Protein AF-A0A519L353-F1 (afdb_monomer_lite)

Sequence (324 aa):
MTRNHTAWTATALAAGLLLTGQGCARAQTPPEGFVWYFLSELNGFYLDVEDPTNRPALIKRVPDGVLSAVEVNGDGQADWLIRWPDSAQFCGTGGCRTTLYISGQNGFVRAFDRQALRFDVGRVDGEVRIEAALHHLYCNEGQVECLRAWAWDPSAGRLQERPSSDGISRMSGGAPVDFGEEPDGTPILPEGTPTALQELRFRSRVWCPAVNEPDGHYLRQGQVYDIPDVNGDGLRDWVFAPEAGCATPPESGQQIWVTTGRGPGAHGEGGAVALAWTSPQDHWIEYDVSERPATALVVRPCDSGQDCPGVPLRWNASEARLVE

Radius of gyration: 25.25 Å; chains: 1; bounding box: 109×50×58 Å

Secondary structure (DSSP, 8-state):
--PPPP---------------------PPPPHHHHHHHHHHHHHS---SS-TT--PPPP-SPPTTTEEEE-SSSSSSPEEEEE--SSTTTEETTEEEEEEEEEETTEEEEEEEEEESEEEEEEETTEEEEEEEEEGGGS-TT-SEEEEEEEEETTTTEEEEE--TTS--EE-S--SB---B-TTSPBPPPTT--HHHHHHHHHT-EEEE-SSSTT-EEEE--EEEEE--SSSSSS-EEEEEPPP-SSS--SS--EEEEE-S--SSGGG-S--EEEEEE--TT-EEEEE-SSSS-EEEEE---STTS-PPEEEPEEETTTTEEE-

pLDDT: mean 85.18, std 14.76, range [33.97, 97.94]

Foldseek 3Di:
DDDDDDDDDDDDDDPDDPPPDPPPLPFDDDDPVVFCVLQCLVQVPDDPPVDNPPGPDRDDGDDPPQWDFDDFPPPSHTKIKGFRDPDPSAQDLFAGWIWIWDADDVGTDTAATDRFPDWDFDDDPNFTKIKGWTACVFDDFPDRTDIWMWGDDVLQRYTDTDQDPVRDQKGDDDRRDFPAADPLRHGDDDPLDAPVLVVQFVVLWAWEADPPDPRDIHIDTWDKDWDAQQQQPRDIKMKTAGCAYNPGQGPFGIWIKHFPFFDPDPSRGNGDIDTADTDHSQWDWMWGRNDPVIWIWIFHDDPGPDDTDTDTWHQDPVVRHTDD

Structure (mmCIF, N/CA/C/O backbone):
data_AF-A0A519L353-F1
#
_entry.id   AF-A0A519L353-F1
#
loop_
_atom_site.group_PDB
_atom_site.id
_atom_site.type_symbol
_atom_site.label_atom_id
_atom_site.label_alt_id
_atom_site.label_comp_id
_atom_site.label_asym_id
_atom_site.label_entity_id
_atom_site.label_seq_id
_atom_site.pdbx_PDB_ins_code
_atom_site.Cartn_x
_atom_site.Cartn_y
_atom_site.Cartn_z
_atom_site.occupancy
_atom_site.B_iso_or_equiv
_atom_site.auth_seq_id
_atom_site.auth_comp_id
_atom_site.auth_asym_id
_atom_site.auth_atom_id
_atom_site.pdbx_PDB_model_num
ATOM 1 N N . MET A 1 1 ? -73.864 -31.597 -26.273 1.00 45.47 1 MET A N 1
ATOM 2 C CA . MET A 1 1 ? -73.314 -31.761 -27.634 1.00 45.47 1 MET A CA 1
ATOM 3 C C . MET A 1 1 ? -72.819 -30.409 -28.109 1.00 45.47 1 MET A C 1
ATOM 5 O O . MET A 1 1 ? -73.626 -29.629 -28.582 1.00 45.47 1 MET A O 1
ATOM 9 N N . THR A 1 2 ? -71.529 -30.125 -27.973 1.00 36.59 2 THR A N 1
ATOM 10 C CA . THR A 1 2 ? -70.886 -28.991 -28.651 1.00 36.59 2 THR A CA 1
ATOM 11 C C . THR A 1 2 ? -69.399 -29.305 -28.770 1.00 36.59 2 THR A C 1
ATOM 13 O O . THR A 1 2 ? -68.748 -29.673 -27.795 1.00 36.59 2 THR A O 1
ATOM 16 N N . ARG A 1 3 ? -68.917 -29.283 -30.016 1.00 37.53 3 ARG A N 1
ATOM 17 C CA . ARG A 1 3 ? -67.552 -29.599 -30.447 1.00 37.53 3 ARG A CA 1
ATOM 18 C C . ARG A 1 3 ? -66.617 -28.433 -30.118 1.00 37.53 3 ARG A C 1
ATOM 20 O O . ARG A 1 3 ? -66.946 -27.299 -30.449 1.00 37.53 3 ARG A O 1
ATOM 27 N N . ASN A 1 4 ? -65.441 -28.735 -29.570 1.00 34.19 4 ASN A N 1
ATOM 28 C CA . ASN A 1 4 ? -64.305 -27.814 -29.533 1.00 34.19 4 ASN A CA 1
ATOM 29 C C . ASN A 1 4 ? -63.475 -27.979 -30.810 1.00 34.19 4 ASN A C 1
ATOM 31 O O . ASN A 1 4 ? -63.029 -29.084 -31.120 1.00 34.19 4 ASN A O 1
ATOM 35 N N . HIS A 1 5 ? -63.260 -26.873 -31.521 1.00 39.97 5 HIS A N 1
ATOM 36 C CA . HIS A 1 5 ? -62.229 -26.754 -32.544 1.00 39.97 5 HIS A CA 1
ATOM 37 C C . HIS A 1 5 ? -60.961 -26.168 -31.923 1.00 39.97 5 HIS A C 1
ATOM 39 O O . HIS A 1 5 ? -60.975 -25.123 -31.279 1.00 39.97 5 HIS A O 1
ATOM 45 N N . THR A 1 6 ? -59.874 -26.894 -32.137 1.00 44.06 6 THR A N 1
ATOM 46 C CA . THR A 1 6 ? -58.477 -26.539 -31.921 1.00 44.06 6 THR A CA 1
ATOM 47 C C . THR A 1 6 ? -58.045 -25.398 -32.845 1.00 44.06 6 THR A C 1
ATOM 49 O O . THR A 1 6 ? -58.262 -25.465 -34.052 1.00 44.06 6 THR A O 1
ATOM 52 N N . ALA A 1 7 ? -57.334 -24.415 -32.294 1.00 38.38 7 ALA A N 1
ATOM 53 C CA . ALA A 1 7 ? -56.412 -23.564 -33.038 1.00 38.38 7 ALA A CA 1
ATOM 54 C C . ALA A 1 7 ? -55.144 -23.396 -32.191 1.00 38.38 7 ALA A C 1
ATOM 56 O O . ALA A 1 7 ? -55.189 -22.859 -31.087 1.00 38.38 7 ALA A O 1
ATOM 57 N N . TRP A 1 8 ? -54.034 -23.930 -32.696 1.00 33.97 8 TRP A N 1
ATOM 58 C CA . TRP A 1 8 ? -52.699 -23.783 -32.128 1.00 33.97 8 TRP A CA 1
ATOM 59 C C . TRP A 1 8 ? -52.041 -22.556 -32.762 1.00 33.97 8 TRP A C 1
ATOM 61 O O . TRP A 1 8 ? -51.827 -22.531 -33.972 1.00 33.97 8 TRP A O 1
ATOM 71 N N . THR A 1 9 ? -51.703 -21.553 -31.958 1.00 41.03 9 THR A N 1
ATOM 72 C CA . THR A 1 9 ? -50.782 -20.474 -32.336 1.00 41.03 9 THR A CA 1
ATOM 73 C C . THR A 1 9 ? -49.400 -20.794 -31.782 1.00 41.03 9 THR A C 1
ATOM 75 O O . THR A 1 9 ? -49.207 -20.833 -30.569 1.00 41.03 9 THR A O 1
ATOM 78 N N . ALA A 1 10 ? -48.449 -21.046 -32.681 1.00 37.56 10 ALA A N 1
ATOM 79 C CA . ALA A 1 10 ? -47.035 -21.177 -32.366 1.00 37.56 10 ALA A CA 1
ATOM 80 C C . ALA A 1 10 ? -46.417 -19.780 -32.210 1.00 37.56 10 ALA A C 1
ATOM 82 O O . ALA A 1 10 ? -46.332 -19.020 -33.174 1.00 37.56 10 ALA A O 1
ATOM 83 N N . THR A 1 11 ? -45.990 -19.442 -30.997 1.00 43.94 11 THR A N 1
ATOM 84 C CA . THR A 1 11 ? -45.215 -18.231 -30.716 1.00 43.94 11 THR A CA 1
ATOM 85 C C . THR A 1 11 ? -43.737 -18.545 -30.942 1.00 43.94 11 THR A C 1
ATOM 87 O O . THR A 1 11 ? -43.144 -19.325 -30.200 1.00 43.94 11 THR A O 1
ATOM 90 N N . ALA A 1 12 ? -43.141 -17.964 -31.982 1.00 38.91 12 ALA A N 1
ATOM 91 C CA . ALA A 1 12 ? -41.702 -18.017 -32.209 1.00 38.91 12 ALA A CA 1
ATOM 92 C C . ALA A 1 12 ? -40.993 -17.085 -31.210 1.00 38.91 12 ALA A C 1
ATOM 94 O O . ALA A 1 12 ? -41.113 -15.864 -31.296 1.00 38.91 12 ALA A O 1
ATOM 95 N N . LEU A 1 13 ? -40.268 -17.663 -30.251 1.00 44.50 13 LEU A N 1
ATOM 96 C CA . LEU A 1 13 ? -39.336 -16.941 -29.387 1.00 44.50 13 LEU A CA 1
ATOM 97 C C . LEU A 1 13 ? -38.055 -16.658 -30.179 1.00 44.50 13 LEU A C 1
ATOM 99 O O . LEU A 1 13 ? -37.259 -17.559 -30.440 1.00 44.50 13 LEU A O 1
ATOM 103 N N . ALA A 1 14 ? -37.864 -15.398 -30.563 1.00 41.88 14 ALA A N 1
ATOM 104 C CA . ALA A 1 14 ? -36.574 -14.896 -31.009 1.00 41.88 14 ALA A CA 1
ATOM 105 C C . ALA A 1 14 ? -35.634 -14.838 -29.795 1.00 41.88 14 ALA A C 1
ATOM 107 O O . ALA A 1 14 ? -35.740 -13.951 -28.950 1.00 41.88 14 ALA A O 1
ATOM 108 N N . ALA A 1 15 ? -34.735 -15.816 -29.693 1.00 43.16 15 ALA A N 1
ATOM 109 C CA . ALA A 1 15 ? -33.622 -15.781 -28.758 1.00 43.16 15 ALA A CA 1
ATOM 110 C C . ALA A 1 15 ? -32.638 -14.692 -29.213 1.00 43.16 15 ALA A C 1
ATOM 112 O O . ALA A 1 15 ? -31.866 -14.882 -30.153 1.00 43.16 15 ALA A O 1
ATOM 113 N N . GLY A 1 16 ? -32.701 -13.527 -28.569 1.00 38.62 16 GLY A N 1
ATOM 114 C CA . GLY A 1 16 ? -31.661 -12.513 -28.675 1.00 38.62 16 GLY A CA 1
ATOM 115 C C . GLY A 1 16 ? -30.375 -13.050 -28.056 1.00 38.62 16 GLY A C 1
ATOM 116 O O . GLY A 1 16 ? -30.339 -13.343 -26.862 1.00 38.62 16 GLY A O 1
ATOM 117 N N . LEU A 1 17 ? -29.330 -13.193 -28.874 1.00 39.59 17 LEU A N 1
ATOM 118 C CA . LEU A 1 17 ? -27.966 -13.391 -28.400 1.00 39.59 17 LEU A CA 1
ATOM 119 C C . LEU A 1 17 ? -27.579 -12.200 -27.512 1.00 39.59 17 LEU A C 1
ATOM 121 O O . LEU A 1 17 ? -27.275 -11.117 -28.009 1.00 39.59 17 LEU A O 1
ATOM 125 N N . LEU A 1 18 ? -27.556 -12.410 -26.199 1.00 40.94 18 LEU A N 1
ATOM 126 C CA . LEU A 1 18 ? -26.761 -11.590 -25.296 1.00 40.94 18 LEU A CA 1
ATOM 127 C C . LEU A 1 18 ? -25.299 -11.990 -25.508 1.00 40.94 18 LEU A C 1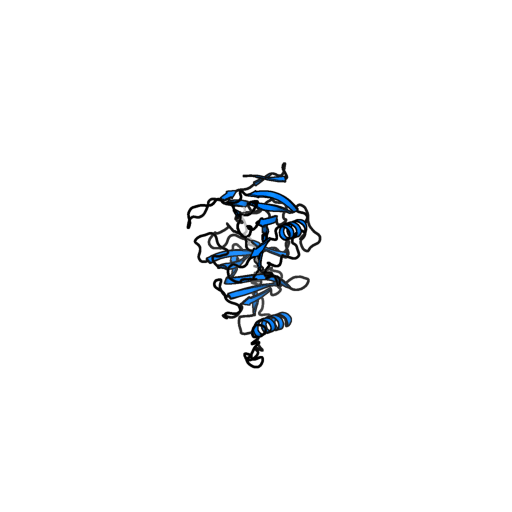
ATOM 129 O O . LEU A 1 18 ? -24.830 -13.004 -24.997 1.00 40.94 18 LEU A O 1
ATOM 133 N N . LEU A 1 19 ? -24.595 -11.203 -26.320 1.00 41.16 19 LEU A N 1
ATOM 134 C CA . LEU A 1 19 ? -23.138 -11.192 -26.371 1.00 41.16 19 LEU A CA 1
ATOM 135 C C . LEU A 1 19 ? -22.632 -10.738 -24.996 1.00 41.16 19 LEU A C 1
ATOM 137 O O . LEU A 1 19 ? -22.551 -9.545 -24.717 1.00 41.16 19 LEU A O 1
ATOM 141 N N . THR A 1 20 ? -22.303 -11.687 -24.122 1.00 41.94 20 THR A N 1
ATOM 142 C CA . THR A 1 20 ? -21.466 -11.414 -22.955 1.00 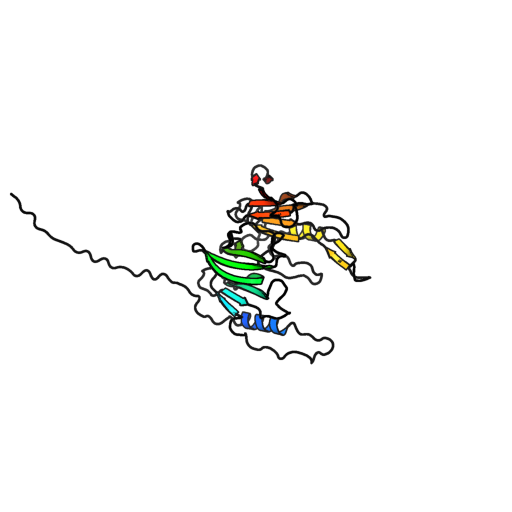41.94 20 THR A CA 1
ATOM 143 C C . THR A 1 20 ? -20.080 -11.059 -23.477 1.00 41.94 20 THR A C 1
ATOM 145 O O . THR A 1 20 ? -19.305 -11.939 -23.857 1.00 41.94 20 THR A O 1
ATOM 148 N N . GLY A 1 21 ? -19.798 -9.762 -23.576 1.00 38.75 21 GLY A N 1
ATOM 149 C CA . GLY A 1 21 ? -18.482 -9.249 -23.920 1.00 38.75 21 GLY A CA 1
ATOM 150 C C . GLY A 1 21 ? -17.471 -9.678 -22.865 1.00 38.75 21 GLY A C 1
ATOM 151 O O . GLY A 1 21 ? -17.317 -9.026 -21.839 1.00 38.75 21 GLY A O 1
ATOM 152 N N . GLN A 1 22 ? -16.775 -10.781 -23.123 1.00 44.72 22 GLN A N 1
ATOM 153 C CA . GLN A 1 22 ? -15.466 -11.034 -22.544 1.00 44.72 22 GLN A CA 1
ATOM 154 C C . GLN A 1 22 ? -14.520 -10.000 -23.152 1.00 44.72 22 GLN A C 1
ATOM 156 O O . GLN A 1 22 ? -13.954 -10.204 -24.225 1.00 44.72 22 GLN A O 1
ATOM 161 N N . GLY A 1 23 ? -14.409 -8.842 -22.507 1.00 40.03 23 GLY A N 1
ATOM 162 C CA . GLY A 1 23 ? -13.339 -7.903 -22.791 1.00 40.03 23 GLY A CA 1
ATOM 163 C C . GLY A 1 23 ? -12.026 -8.505 -22.310 1.00 40.03 23 GLY A C 1
ATOM 164 O O . GLY A 1 23 ? -11.558 -8.173 -21.230 1.00 40.03 23 GLY A O 1
ATOM 165 N N . CYS A 1 24 ? -11.420 -9.403 -23.090 1.00 44.56 24 CYS A N 1
ATOM 166 C CA . CYS A 1 24 ? -9.965 -9.411 -23.120 1.00 44.56 24 CYS A CA 1
ATOM 167 C C . CYS A 1 24 ? -9.584 -7.998 -23.552 1.00 44.56 24 CYS A C 1
ATOM 169 O O . CYS A 1 24 ? -10.031 -7.572 -24.625 1.00 44.56 24 CYS A O 1
ATOM 171 N N . ALA A 1 25 ? -8.819 -7.270 -22.732 1.00 55.19 25 ALA A N 1
ATOM 172 C CA . ALA A 1 25 ? -8.169 -6.052 -23.191 1.00 55.19 25 ALA A CA 1
ATOM 173 C C . ALA A 1 25 ? -7.578 -6.371 -24.568 1.00 55.19 25 ALA A C 1
ATOM 175 O O . ALA A 1 25 ? -6.804 -7.324 -24.719 1.00 55.19 25 ALA A O 1
ATOM 176 N N . ARG A 1 26 ? -8.051 -5.680 -25.615 1.00 56.06 26 ARG A N 1
ATOM 177 C CA . ARG A 1 26 ? -7.475 -5.866 -26.950 1.00 56.06 26 ARG A CA 1
ATOM 178 C C . ARG A 1 26 ? -5.980 -5.633 -26.800 1.00 56.06 26 ARG A C 1
ATOM 180 O O . ARG A 1 26 ? -5.600 -4.735 -26.059 1.00 56.06 26 ARG A O 1
ATOM 187 N N . ALA A 1 27 ? -5.153 -6.421 -27.483 1.00 60.66 27 ALA A N 1
ATOM 188 C CA . ALA A 1 27 ? -3.724 -6.147 -27.540 1.00 60.66 27 ALA A CA 1
ATOM 189 C C . ALA A 1 27 ? -3.538 -4.682 -27.971 1.00 60.66 27 ALA A C 1
ATOM 191 O O . ALA A 1 27 ? -3.823 -4.321 -29.114 1.00 60.66 27 ALA A O 1
ATOM 192 N N . GLN A 1 28 ? -3.175 -3.833 -27.014 1.00 77.81 28 GLN A N 1
ATOM 193 C CA . GLN A 1 28 ? -2.922 -2.417 -27.214 1.00 77.81 28 GLN A CA 1
ATOM 194 C C . GLN A 1 28 ? -1.412 -2.226 -27.251 1.00 77.81 28 GLN A C 1
ATOM 196 O O . GLN A 1 28 ? -0.661 -2.950 -26.597 1.00 77.81 28 GLN A O 1
ATOM 201 N N . THR A 1 29 ? -0.956 -1.267 -28.048 1.00 86.44 29 THR A N 1
ATOM 202 C CA . THR A 1 29 ? 0.441 -0.844 -28.005 1.00 86.44 29 THR A CA 1
ATOM 203 C C . THR A 1 29 ? 0.651 -0.044 -26.722 1.00 86.44 29 THR A C 1
ATOM 205 O O . THR A 1 29 ? -0.158 0.850 -26.454 1.00 86.44 29 THR A O 1
ATOM 208 N N . PRO A 1 30 ? 1.712 -0.315 -25.945 1.00 89.69 30 PRO A N 1
ATOM 209 C CA . PRO A 1 30 ? 2.005 0.492 -24.775 1.00 89.69 30 PRO A CA 1
ATOM 210 C C . PRO A 1 30 ? 2.189 1.970 -25.126 1.00 89.69 30 PRO A C 1
ATOM 212 O O . PRO A 1 30 ? 2.845 2.270 -26.130 1.00 89.69 30 PRO A O 1
ATOM 215 N N . PRO A 1 31 ? 1.647 2.902 -24.319 1.00 91.88 31 PRO A N 1
ATOM 216 C CA . PRO A 1 31 ? 1.937 4.319 -24.460 1.00 91.88 31 PRO A CA 1
ATOM 217 C C . PRO A 1 31 ? 3.446 4.576 -24.472 1.00 91.88 31 PRO A C 1
ATOM 219 O O . PRO A 1 31 ? 4.196 3.969 -23.705 1.00 91.88 31 PRO A O 1
ATOM 222 N N . GLU A 1 32 ? 3.888 5.520 -25.306 1.00 93.69 32 GLU A N 1
ATOM 223 C CA . GLU A 1 32 ? 5.310 5.864 -25.459 1.00 93.69 32 GLU A CA 1
ATOM 224 C C . GLU A 1 32 ? 5.969 6.210 -24.115 1.00 93.69 32 GLU A C 1
ATOM 226 O O . GLU A 1 32 ? 7.102 5.806 -23.864 1.00 93.69 32 GLU A O 1
ATOM 231 N N . GLY A 1 33 ? 5.232 6.866 -23.213 1.00 93.56 33 GLY A N 1
ATOM 232 C CA . GLY A 1 33 ? 5.701 7.180 -21.864 1.00 93.56 33 GLY A CA 1
ATOM 233 C C . GLY A 1 33 ? 6.082 5.947 -21.036 1.00 93.56 33 GLY A C 1
ATOM 234 O O . GLY A 1 33 ? 7.100 5.984 -20.355 1.00 93.56 33 GLY A O 1
ATOM 235 N N . PHE A 1 34 ? 5.340 4.836 -21.134 1.00 94.94 34 PHE A N 1
ATOM 236 C CA . PHE A 1 34 ? 5.695 3.590 -20.438 1.00 94.94 34 PHE A CA 1
ATOM 237 C C . PHE A 1 34 ? 6.922 2.921 -21.049 1.00 94.94 34 PHE A C 1
ATOM 239 O O . PHE A 1 34 ? 7.773 2.413 -20.321 1.00 94.94 34 PHE A O 1
ATOM 246 N N . VAL A 1 35 ? 7.033 2.944 -22.381 1.00 95.69 35 VAL A N 1
ATOM 247 C CA . VAL A 1 35 ? 8.217 2.439 -23.091 1.00 95.69 35 VAL A CA 1
ATOM 248 C C . VAL A 1 35 ? 9.456 3.225 -22.670 1.00 95.69 35 VAL A C 1
ATOM 250 O O . VAL A 1 35 ? 10.475 2.630 -22.324 1.00 95.69 35 VAL A O 1
ATOM 253 N N . TRP A 1 36 ? 9.360 4.555 -22.666 1.00 95.31 36 TRP A N 1
ATOM 254 C CA . TRP A 1 36 ? 10.436 5.433 -22.226 1.00 95.31 36 TRP A CA 1
ATOM 255 C C . TRP A 1 36 ? 10.790 5.197 -20.755 1.00 95.31 36 TRP A C 1
ATOM 257 O O . TRP A 1 36 ? 11.963 4.993 -20.452 1.00 95.31 36 TRP A O 1
ATOM 267 N N . TYR A 1 37 ? 9.791 5.155 -19.867 1.00 94.62 37 TYR A N 1
ATOM 268 C CA . TYR A 1 37 ? 9.980 4.931 -18.433 1.00 94.62 37 TYR A CA 1
ATOM 269 C C . TYR A 1 37 ? 10.721 3.619 -18.162 1.00 94.62 37 TYR A C 1
ATOM 271 O O . TYR A 1 37 ? 11.775 3.627 -17.529 1.00 94.62 37 TYR A O 1
ATOM 279 N N . PHE A 1 38 ? 10.234 2.506 -18.719 1.00 94.62 38 PHE A N 1
ATOM 280 C CA . PHE A 1 38 ? 10.869 1.201 -18.553 1.00 94.62 38 PHE A CA 1
ATOM 281 C C . PHE A 1 38 ? 12.326 1.200 -19.033 1.00 94.62 38 PHE A C 1
ATOM 283 O O . PHE A 1 38 ? 13.218 0.736 -18.325 1.00 94.62 38 PHE A O 1
ATOM 290 N N . LEU A 1 39 ? 12.586 1.727 -20.236 1.00 94.12 39 LEU A N 1
ATOM 291 C CA . LEU A 1 39 ? 13.941 1.768 -20.789 1.00 94.12 39 LEU A CA 1
ATOM 292 C C . LEU A 1 39 ? 14.861 2.702 -19.995 1.00 94.12 39 LEU A C 1
ATOM 294 O O . LEU A 1 39 ? 16.055 2.423 -19.897 1.00 94.12 39 LEU A O 1
ATOM 298 N N . SER A 1 40 ? 14.333 3.791 -19.437 1.00 93.00 40 SER A N 1
ATOM 299 C CA . SER A 1 40 ? 15.088 4.707 -18.581 1.00 93.00 40 SER A CA 1
ATOM 300 C C . SER A 1 40 ? 15.538 4.008 -17.298 1.00 93.00 40 SER A C 1
ATOM 302 O O . SER A 1 40 ? 16.732 3.980 -17.010 1.00 93.00 40 SER A O 1
ATOM 304 N N . GLU A 1 41 ? 14.613 3.372 -16.577 1.00 91.50 41 GLU A N 1
ATOM 305 C CA . GLU A 1 41 ? 14.907 2.636 -15.338 1.00 91.50 41 GLU A CA 1
ATOM 306 C C . GLU A 1 41 ? 15.896 1.486 -15.576 1.00 91.50 41 GLU A C 1
ATOM 308 O O . GLU A 1 41 ? 16.865 1.310 -14.836 1.00 91.50 41 GLU A O 1
ATOM 313 N N . LEU A 1 42 ? 15.696 0.721 -16.652 1.00 89.44 42 LEU A N 1
ATOM 314 C CA . LEU A 1 42 ? 16.545 -0.419 -16.993 1.00 89.44 42 LEU A CA 1
ATOM 315 C C . LEU A 1 42 ? 17.992 -0.013 -17.309 1.00 89.44 42 LEU A C 1
ATOM 317 O O . LEU A 1 42 ? 18.921 -0.755 -17.006 1.00 89.44 42 LEU A O 1
ATOM 321 N N . ASN A 1 43 ? 18.197 1.153 -17.921 1.00 89.25 43 ASN A N 1
ATOM 322 C CA . ASN A 1 43 ? 19.535 1.643 -18.257 1.00 89.25 43 ASN A CA 1
ATOM 323 C C . ASN A 1 43 ? 20.153 2.531 -17.157 1.00 89.25 43 ASN A C 1
ATOM 325 O O . ASN A 1 43 ? 21.329 2.872 -17.263 1.00 89.25 43 ASN A O 1
ATOM 329 N N . GLY A 1 44 ? 19.387 2.927 -16.134 1.00 83.19 44 GLY A N 1
ATOM 330 C CA . GLY A 1 44 ? 19.806 3.921 -15.139 1.00 83.19 44 GLY A CA 1
ATOM 331 C C . GLY A 1 44 ? 20.713 3.399 -14.020 1.00 83.19 44 GLY A C 1
ATOM 332 O O . GLY A 1 44 ? 21.390 4.189 -13.373 1.00 83.19 44 GLY A O 1
ATOM 333 N N . PHE A 1 45 ? 20.754 2.086 -13.787 1.00 72.19 45 PHE A N 1
ATOM 334 C CA . PHE A 1 45 ? 21.394 1.503 -12.597 1.00 72.19 45 PHE A CA 1
ATOM 335 C C . PHE A 1 45 ? 22.896 1.243 -12.730 1.00 72.19 45 PHE A C 1
ATOM 337 O O . PHE A 1 45 ? 23.566 0.965 -11.740 1.00 72.19 45 PHE A O 1
ATOM 344 N N . TYR A 1 46 ? 23.451 1.334 -13.939 1.00 70.06 46 TYR A N 1
ATOM 345 C CA . TYR A 1 46 ? 24.870 1.081 -14.149 1.00 70.06 46 TYR A CA 1
ATOM 346 C C . TYR A 1 46 ? 25.660 2.389 -14.207 1.00 70.06 46 TYR A C 1
ATOM 348 O O . TYR A 1 46 ? 25.726 3.040 -15.252 1.00 70.06 46 TYR A O 1
ATOM 356 N N . LEU A 1 47 ? 26.292 2.742 -13.089 1.00 68.88 47 LEU A N 1
ATOM 357 C CA . LEU A 1 47 ? 27.325 3.771 -13.035 1.00 68.88 47 LEU A CA 1
ATOM 358 C C . LEU A 1 47 ? 28.575 3.188 -12.369 1.00 68.88 47 LEU A C 1
ATOM 360 O O . LEU A 1 47 ? 28.639 3.079 -11.147 1.00 68.88 47 LEU A O 1
ATOM 364 N N . ASP A 1 48 ? 29.566 2.820 -13.179 1.00 76.62 48 ASP A N 1
ATOM 365 C CA . ASP A 1 48 ? 30.919 2.568 -12.689 1.00 76.62 48 ASP A CA 1
ATOM 366 C C . ASP A 1 48 ? 31.624 3.924 -12.541 1.00 76.62 48 ASP A C 1
ATOM 368 O O . ASP A 1 48 ? 31.940 4.601 -13.522 1.00 76.62 48 ASP A O 1
ATOM 372 N N . VAL A 1 49 ? 31.765 4.370 -11.292 1.00 78.88 49 VAL A N 1
ATOM 373 C CA . VAL A 1 49 ? 32.346 5.679 -10.955 1.00 78.88 49 VAL A CA 1
ATOM 374 C C . VAL A 1 49 ? 33.848 5.718 -11.257 1.00 78.88 49 VAL A C 1
ATOM 376 O O . VAL A 1 49 ? 34.380 6.790 -11.542 1.00 78.88 49 VAL A O 1
ATOM 379 N N . GLU A 1 50 ? 34.517 4.564 -11.237 1.00 85.62 50 GLU A N 1
ATOM 380 C CA . GLU A 1 50 ? 35.956 4.450 -11.487 1.00 85.62 50 GLU A CA 1
ATOM 381 C C . GLU A 1 50 ? 36.263 4.303 -12.985 1.00 85.62 50 GLU A C 1
ATOM 383 O O . GLU A 1 50 ? 37.298 4.777 -13.460 1.00 85.62 50 GLU A O 1
ATOM 388 N N . ASP A 1 51 ? 35.344 3.711 -13.753 1.00 85.75 51 ASP A N 1
ATOM 389 C CA . ASP A 1 51 ? 35.413 3.649 -15.212 1.00 85.75 51 ASP A CA 1
ATOM 390 C C . ASP A 1 51 ? 34.064 4.009 -15.868 1.00 85.75 51 ASP A C 1
ATOM 392 O O . ASP A 1 51 ? 33.260 3.128 -16.173 1.00 85.75 51 ASP A O 1
ATOM 396 N N . PRO A 1 52 ? 33.826 5.289 -16.222 1.00 80.75 52 PRO A N 1
ATOM 397 C CA . PRO A 1 52 ? 32.575 5.706 -16.862 1.00 80.75 52 PRO A CA 1
ATOM 398 C C . PRO A 1 52 ? 32.389 5.149 -18.289 1.00 80.75 52 PRO A C 1
ATOM 400 O O . PRO A 1 52 ? 31.354 5.386 -18.923 1.00 80.75 52 PRO A O 1
ATOM 403 N N . THR A 1 53 ? 33.393 4.454 -18.838 1.00 83.81 53 THR A N 1
ATOM 404 C CA . THR A 1 53 ? 33.313 3.757 -20.130 1.00 83.81 53 THR A CA 1
ATOM 405 C C . THR A 1 53 ? 32.944 2.286 -19.984 1.00 83.81 53 THR A C 1
ATOM 407 O O . THR A 1 53 ? 32.378 1.713 -20.923 1.00 83.81 53 THR A O 1
ATOM 410 N N . ASN A 1 54 ? 33.185 1.700 -18.809 1.00 83.12 54 ASN A N 1
ATOM 411 C CA . ASN A 1 54 ? 32.627 0.421 -18.421 1.00 83.12 54 ASN A CA 1
ATOM 412 C C . ASN A 1 54 ? 31.128 0.632 -18.223 1.00 83.12 54 ASN A C 1
ATOM 414 O O . ASN A 1 54 ? 30.681 1.150 -17.213 1.00 83.12 54 ASN A O 1
ATOM 418 N N . ARG A 1 55 ? 30.331 0.328 -19.243 1.00 78.69 55 ARG A N 1
ATOM 419 C CA . ARG A 1 55 ? 28.874 0.284 -19.131 1.00 78.69 55 ARG A CA 1
ATOM 420 C C . ARG A 1 55 ? 28.320 -0.784 -20.064 1.00 78.69 55 ARG A C 1
ATOM 422 O O . ARG A 1 55 ? 28.796 -0.898 -21.200 1.00 78.69 55 ARG A O 1
ATOM 429 N N . PRO A 1 56 ? 27.299 -1.547 -19.643 1.00 82.12 56 PRO A N 1
ATOM 430 C CA . PRO A 1 56 ? 26.576 -2.437 -20.531 1.00 82.12 56 PRO A CA 1
ATOM 431 C C . PRO A 1 56 ? 26.032 -1.689 -21.751 1.00 82.12 56 PRO A C 1
ATOM 433 O O . PRO A 1 56 ? 25.769 -0.483 -21.722 1.00 82.12 56 PRO A O 1
ATOM 436 N N . ALA A 1 57 ? 25.842 -2.419 -22.848 1.00 87.06 57 ALA A N 1
ATOM 437 C CA . ALA A 1 57 ? 25.186 -1.860 -24.019 1.00 87.06 57 ALA A CA 1
ATOM 438 C C . ALA A 1 57 ? 23.761 -1.413 -23.662 1.00 87.06 57 ALA A C 1
ATOM 440 O O . ALA A 1 57 ? 23.006 -2.171 -23.055 1.00 87.06 57 ALA A O 1
ATOM 441 N N . LEU A 1 58 ? 23.389 -0.201 -24.090 1.00 88.50 58 LEU A N 1
ATOM 442 C CA . LEU A 1 58 ? 22.052 0.334 -23.843 1.00 88.50 58 LEU A CA 1
ATOM 443 C C . LEU A 1 58 ? 20.980 -0.588 -24.422 1.00 88.50 58 LEU A C 1
ATOM 445 O O . LEU A 1 58 ? 21.000 -0.923 -25.614 1.00 88.50 58 LEU A O 1
ATOM 449 N N . ILE A 1 59 ? 19.999 -0.915 -23.592 1.00 89.88 59 ILE A N 1
ATOM 450 C CA . ILE A 1 59 ? 18.804 -1.633 -24.007 1.00 89.88 59 ILE A CA 1
ATOM 451 C C . ILE A 1 59 ? 17.861 -0.616 -24.648 1.00 89.88 59 ILE A C 1
ATOM 453 O O . ILE A 1 59 ? 17.494 0.385 -24.039 1.00 89.88 59 ILE A O 1
ATOM 457 N N . LYS A 1 60 ? 17.509 -0.849 -25.916 1.00 93.62 60 LYS A N 1
ATOM 458 C CA . LYS A 1 60 ? 16.745 0.101 -26.754 1.00 93.62 60 LYS A CA 1
ATOM 459 C C . LYS A 1 60 ? 15.315 -0.343 -27.049 1.00 93.62 60 LYS A C 1
ATOM 461 O O . LYS A 1 60 ? 14.598 0.346 -27.766 1.00 93.62 60 LYS A O 1
ATOM 466 N N . ARG A 1 61 ? 14.932 -1.534 -26.595 1.00 93.31 61 ARG A N 1
ATOM 467 C CA . ARG A 1 61 ? 13.621 -2.133 -26.854 1.00 93.31 61 ARG A CA 1
ATOM 468 C C . ARG A 1 61 ? 13.138 -2.833 -25.601 1.00 93.31 61 ARG A C 1
ATOM 470 O O . ARG A 1 61 ? 13.937 -3.472 -24.921 1.00 93.31 61 ARG A O 1
ATOM 477 N N . VAL A 1 62 ? 11.845 -2.707 -25.334 1.00 92.00 62 VAL A N 1
ATOM 478 C CA . VAL A 1 62 ? 11.176 -3.445 -24.264 1.00 92.00 62 VAL A CA 1
ATOM 479 C C . VAL A 1 62 ? 11.161 -4.925 -24.658 1.00 92.00 62 VAL A C 1
ATOM 481 O O . VAL A 1 62 ? 10.724 -5.224 -25.772 1.00 92.00 62 VAL A O 1
ATOM 484 N N . PRO A 1 63 ? 11.669 -5.842 -23.818 1.00 91.12 63 PRO A N 1
ATOM 485 C CA . PRO A 1 63 ? 11.541 -7.271 -24.072 1.00 91.12 63 PRO A CA 1
ATOM 486 C C . PRO A 1 63 ? 10.073 -7.711 -24.075 1.00 91.12 63 PRO A C 1
ATOM 488 O O . PRO A 1 63 ? 9.242 -7.152 -23.354 1.00 91.12 63 PRO A O 1
ATOM 491 N N . ASP A 1 64 ? 9.760 -8.737 -24.864 1.00 88.81 64 ASP A N 1
ATOM 492 C CA . ASP A 1 64 ? 8.404 -9.278 -24.948 1.00 88.81 64 ASP A CA 1
ATOM 493 C C . ASP A 1 64 ? 7.909 -9.739 -23.566 1.00 88.81 64 ASP A C 1
ATOM 495 O O . ASP A 1 64 ? 8.643 -10.357 -22.795 1.00 88.81 64 ASP A O 1
ATOM 499 N N . GLY A 1 65 ? 6.651 -9.430 -23.242 1.00 87.12 65 GLY A N 1
ATOM 500 C CA . GLY A 1 65 ? 5.998 -9.849 -21.995 1.00 87.12 65 GLY A CA 1
ATOM 501 C C . GLY A 1 65 ? 6.328 -9.015 -20.750 1.00 87.12 65 GLY A C 1
ATOM 502 O O . GLY A 1 65 ? 5.611 -9.130 -19.755 1.00 87.12 65 GLY A O 1
ATOM 503 N N . VAL A 1 66 ? 7.337 -8.137 -20.798 1.00 91.81 66 VAL A N 1
ATOM 504 C CA . VAL A 1 66 ? 7.668 -7.235 -19.677 1.00 91.81 66 VAL A CA 1
ATOM 505 C C . VAL A 1 66 ? 6.562 -6.208 -19.467 1.00 91.81 66 VAL A C 1
ATOM 507 O O . VAL A 1 66 ? 6.087 -6.034 -18.351 1.00 91.81 66 VAL A O 1
ATOM 510 N N . LEU A 1 67 ? 6.125 -5.554 -20.541 1.00 95.25 67 LEU A N 1
ATOM 511 C CA . LEU A 1 67 ? 5.068 -4.550 -20.506 1.00 95.25 67 LEU A CA 1
ATOM 512 C C . LEU A 1 67 ? 3.806 -5.139 -21.133 1.00 95.25 67 LEU A C 1
ATOM 514 O O . LEU A 1 67 ? 3.766 -5.398 -22.335 1.00 95.25 67 LEU A O 1
ATOM 518 N N . SER A 1 68 ? 2.796 -5.393 -20.305 1.00 94.62 68 SER A N 1
ATOM 519 C CA . SER A 1 68 ? 1.575 -6.101 -20.694 1.00 94.62 68 SER A CA 1
ATOM 520 C C . SER A 1 68 ? 0.334 -5.265 -20.404 1.00 94.62 68 SER A C 1
ATOM 522 O O . SER A 1 68 ? 0.201 -4.714 -19.313 1.00 94.62 68 SER A O 1
ATOM 524 N N . ALA A 1 69 ? -0.592 -5.224 -21.363 1.00 95.00 69 ALA A N 1
ATOM 525 C CA . ALA A 1 69 ? -1.929 -4.686 -21.145 1.00 95.00 69 ALA A CA 1
ATOM 526 C C . ALA A 1 69 ? -2.746 -5.657 -20.278 1.00 95.00 69 ALA A C 1
ATOM 528 O O . ALA A 1 69 ? -2.797 -6.857 -20.566 1.00 95.00 69 ALA A O 1
ATOM 529 N N . VAL A 1 70 ? -3.391 -5.139 -19.238 1.00 95.12 70 VAL A N 1
ATOM 530 C CA . VAL A 1 70 ? -4.337 -5.852 -18.370 1.00 95.12 70 VAL A CA 1
ATOM 531 C C . VAL A 1 70 ? -5.604 -5.007 -18.198 1.00 95.12 70 VAL A C 1
ATOM 533 O O . VAL A 1 70 ? -5.632 -3.849 -18.592 1.00 95.12 70 VAL A O 1
ATOM 536 N N . GLU A 1 71 ? -6.669 -5.596 -17.662 1.00 93.12 71 GLU A N 1
ATOM 537 C CA . GLU A 1 71 ? -7.924 -4.893 -17.361 1.00 93.12 71 GLU A CA 1
ATOM 538 C C . GLU A 1 71 ? -8.283 -5.187 -15.905 1.00 93.12 71 GLU A C 1
ATOM 540 O O . GLU A 1 71 ? -8.654 -6.318 -15.576 1.00 93.12 71 GLU A O 1
ATOM 545 N N . VAL A 1 72 ? -8.135 -4.194 -15.034 1.00 96.12 72 VAL A N 1
ATOM 546 C CA . VAL A 1 72 ? -8.343 -4.323 -13.588 1.00 96.12 72 VAL A CA 1
ATOM 547 C C . VAL A 1 72 ? -9.466 -3.406 -13.112 1.00 96.12 72 VAL A C 1
ATOM 549 O O . VAL A 1 72 ? -10.274 -3.827 -12.284 1.00 96.12 72 VAL A O 1
ATOM 552 N N . ASN A 1 73 ? -9.554 -2.183 -13.640 1.00 94.00 73 ASN A N 1
ATOM 553 C CA . ASN A 1 73 ? -10.560 -1.199 -13.225 1.00 94.00 73 ASN A CA 1
ATOM 554 C C . ASN A 1 73 ? -11.927 -1.342 -13.932 1.00 94.00 73 ASN A C 1
ATOM 556 O O . ASN A 1 73 ? -12.919 -0.809 -13.430 1.00 94.00 73 ASN A O 1
ATOM 560 N N . GLY A 1 74 ? -12.003 -2.075 -15.048 1.00 89.81 74 GLY A N 1
ATOM 561 C CA . GLY A 1 74 ? -13.242 -2.325 -15.786 1.00 89.81 74 GLY A CA 1
ATOM 562 C C . GLY A 1 74 ? -13.739 -1.138 -16.619 1.00 89.81 74 GLY A C 1
ATOM 563 O O . GLY A 1 74 ? -14.924 -1.113 -16.964 1.00 89.81 74 GLY A O 1
ATOM 564 N N . ASP A 1 75 ? -12.889 -0.150 -16.910 1.00 89.94 75 ASP A N 1
ATOM 565 C CA . ASP A 1 75 ? -13.256 1.032 -17.700 1.00 89.94 75 ASP A CA 1
ATOM 566 C C . ASP A 1 75 ? -13.114 0.815 -19.224 1.00 89.94 75 ASP A C 1
ATOM 568 O O . ASP A 1 75 ? -13.510 1.673 -20.022 1.00 89.94 75 ASP A O 1
ATOM 572 N N . GLY A 1 76 ? -12.616 -0.356 -19.637 1.00 87.69 76 GLY A N 1
ATOM 573 C CA . GLY A 1 76 ? -12.401 -0.736 -21.030 1.00 87.69 76 GLY A CA 1
ATOM 574 C C . GLY A 1 76 ? -11.146 -0.125 -21.661 1.00 87.69 76 GLY A C 1
ATOM 575 O O . GLY A 1 76 ? -10.940 -0.287 -22.873 1.00 87.69 76 GLY A O 1
ATOM 576 N N . GLN A 1 77 ? -10.326 0.581 -20.881 1.00 91.19 77 GLN A N 1
ATOM 577 C CA . GLN A 1 77 ? -8.994 1.040 -21.251 1.00 91.19 77 GLN A CA 1
ATOM 578 C C . GLN A 1 77 ? -7.942 0.100 -20.658 1.00 91.19 77 GLN A C 1
ATOM 580 O O . GLN A 1 77 ? -8.107 -0.456 -19.581 1.00 91.19 77 GLN A O 1
ATOM 585 N N . ALA A 1 78 ? -6.827 -0.086 -21.370 1.00 93.94 78 ALA A N 1
ATOM 58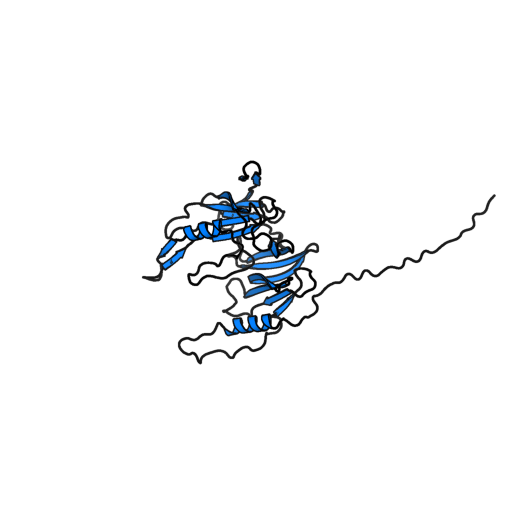6 C CA . ALA A 1 78 ? -5.772 -0.944 -20.852 1.00 93.94 78 ALA A CA 1
ATOM 587 C C . ALA A 1 78 ? -5.090 -0.302 -19.640 1.00 93.94 78 ALA A C 1
ATOM 589 O O . ALA A 1 78 ? -4.531 0.796 -19.727 1.00 93.94 78 ALA A O 1
ATOM 590 N N . ASP A 1 79 ? -5.040 -1.069 -18.563 1.00 96.31 79 ASP A N 1
ATOM 591 C CA . ASP A 1 79 ? -4.102 -0.903 -17.469 1.00 96.31 79 ASP A CA 1
ATOM 592 C C . ASP A 1 79 ? -2.750 -1.519 -17.872 1.00 96.31 79 ASP A C 1
ATOM 594 O O . ASP A 1 79 ? -2.683 -2.437 -18.697 1.00 96.31 79 ASP A O 1
ATOM 598 N N . TRP A 1 80 ? -1.649 -1.027 -17.307 1.00 96.56 80 TRP A N 1
ATOM 599 C CA . TRP A 1 80 ? -0.300 -1.446 -17.697 1.00 96.56 80 TRP A CA 1
ATOM 600 C C . TRP A 1 80 ? 0.423 -2.143 -16.557 1.00 96.56 80 TRP A C 1
ATOM 602 O O . TRP A 1 80 ? 0.735 -1.542 -15.530 1.00 96.56 80 TRP A O 1
ATOM 612 N N . LEU A 1 81 ? 0.725 -3.421 -16.774 1.00 97.06 81 LEU A N 1
ATOM 613 C CA . LEU A 1 81 ? 1.525 -4.245 -15.883 1.00 97.06 81 LEU A CA 1
ATOM 614 C C . LEU A 1 81 ? 2.966 -4.318 -16.393 1.00 97.06 81 LEU A C 1
ATOM 616 O O . LEU A 1 81 ? 3.210 -4.734 -17.528 1.00 97.06 81 LEU A O 1
ATOM 620 N N . ILE A 1 82 ? 3.908 -3.955 -15.529 1.00 96.56 82 ILE A N 1
ATOM 621 C CA . ILE A 1 82 ? 5.349 -4.067 -15.742 1.00 96.56 82 ILE A CA 1
ATOM 622 C C . ILE A 1 82 ? 5.875 -5.217 -14.887 1.00 96.56 82 ILE A C 1
ATOM 624 O O . ILE A 1 82 ? 5.866 -5.144 -13.656 1.00 96.56 82 ILE A O 1
ATOM 628 N N . ARG A 1 83 ? 6.358 -6.271 -15.544 1.00 94.81 83 ARG A N 1
ATOM 629 C CA . ARG A 1 83 ? 7.126 -7.355 -14.927 1.00 94.81 83 ARG A CA 1
ATOM 630 C C . ARG A 1 83 ? 8.601 -7.089 -15.165 1.00 94.81 83 ARG A C 1
ATOM 632 O O . ARG A 1 83 ? 9.085 -7.249 -16.288 1.00 94.81 83 ARG A O 1
ATOM 639 N N . TRP A 1 84 ? 9.294 -6.630 -14.130 1.00 93.88 84 TRP A N 1
ATOM 640 C CA . TRP A 1 84 ? 10.708 -6.301 -14.248 1.00 93.88 84 TRP A CA 1
ATOM 641 C C . TRP A 1 84 ? 11.537 -7.575 -14.478 1.00 93.88 84 TRP A C 1
ATOM 643 O O . TRP A 1 84 ? 11.180 -8.637 -13.961 1.00 93.88 84 TRP A O 1
ATOM 653 N N . PRO A 1 85 ? 12.599 -7.506 -15.301 1.00 90.75 85 PRO A N 1
ATOM 654 C CA . PRO A 1 85 ? 13.391 -8.678 -15.650 1.00 90.75 85 PRO A CA 1
ATOM 655 C C . PRO A 1 85 ? 14.131 -9.239 -14.434 1.00 90.75 85 PRO A C 1
ATOM 657 O O . PRO A 1 85 ? 14.458 -8.499 -13.508 1.00 90.75 85 PRO A O 1
ATOM 660 N N . ASP A 1 86 ? 14.448 -10.534 -14.498 1.00 89.56 86 ASP A N 1
ATOM 661 C CA . ASP A 1 86 ? 15.253 -11.221 -13.489 1.00 89.56 86 ASP A CA 1
ATOM 662 C C . ASP A 1 86 ? 16.689 -10.678 -13.475 1.00 89.56 86 ASP A C 1
ATOM 664 O O . ASP A 1 86 ? 17.538 -11.046 -14.293 1.00 89.56 86 ASP A O 1
ATOM 668 N N . SER A 1 87 ? 16.932 -9.714 -12.593 1.00 86.06 87 SER A N 1
ATOM 669 C CA . SER A 1 87 ? 18.233 -9.101 -12.382 1.00 86.06 87 SER A CA 1
ATOM 670 C C . SER A 1 87 ? 18.370 -8.640 -10.936 1.00 86.06 87 SER A C 1
ATOM 672 O O . SER A 1 87 ? 17.394 -8.254 -10.293 1.00 86.06 87 SER A O 1
ATOM 674 N N . ALA A 1 88 ? 19.606 -8.596 -10.436 1.00 83.31 88 ALA A N 1
ATOM 675 C CA . ALA A 1 88 ? 19.896 -8.115 -9.083 1.00 83.31 88 ALA A CA 1
ATOM 676 C C . ALA A 1 88 ? 19.438 -6.662 -8.832 1.00 83.31 88 ALA A C 1
ATOM 678 O O . ALA A 1 88 ? 19.309 -6.254 -7.685 1.00 83.31 88 ALA A O 1
ATOM 679 N N . GLN A 1 89 ? 19.187 -5.884 -9.891 1.00 84.75 89 GLN A N 1
ATOM 680 C CA . GLN A 1 89 ? 18.647 -4.528 -9.792 1.00 84.75 89 GLN A CA 1
ATOM 681 C C . GLN A 1 89 ? 17.179 -4.520 -9.348 1.00 84.75 89 GLN A C 1
ATOM 683 O O . GLN A 1 89 ? 16.761 -3.628 -8.615 1.00 84.75 89 GLN A O 1
ATOM 688 N N . PHE A 1 90 ? 16.379 -5.469 -9.833 1.00 88.56 90 PHE A N 1
ATOM 689 C CA . PHE A 1 90 ? 14.928 -5.463 -9.638 1.00 88.56 90 PHE A CA 1
ATOM 690 C C . PHE A 1 90 ? 14.433 -6.604 -8.760 1.00 88.56 90 PHE A C 1
ATOM 692 O O . PHE A 1 90 ? 13.274 -6.586 -8.345 1.00 88.56 90 PHE A O 1
ATOM 699 N N . CYS A 1 91 ? 15.284 -7.586 -8.480 1.00 89.75 91 CYS A N 1
ATOM 700 C CA . CYS A 1 91 ? 14.923 -8.782 -7.745 1.00 89.75 91 CYS A CA 1
ATOM 701 C C . CYS A 1 91 ? 15.715 -8.868 -6.445 1.00 89.75 91 CYS A C 1
ATOM 703 O O . CYS A 1 91 ? 16.936 -8.725 -6.423 1.00 89.75 91 CYS A O 1
ATOM 705 N N . GLY A 1 92 ? 14.988 -9.103 -5.358 1.00 84.62 92 GLY A N 1
ATOM 706 C CA . GLY A 1 92 ? 15.536 -9.385 -4.039 1.00 84.62 92 GLY A CA 1
ATOM 707 C C . GLY A 1 92 ? 15.071 -10.752 -3.558 1.00 84.62 92 GLY A C 1
ATOM 708 O O . GLY A 1 92 ? 14.587 -11.582 -4.329 1.00 84.62 92 GLY A O 1
ATOM 709 N N . THR A 1 93 ? 15.159 -10.985 -2.253 1.00 81.50 93 THR A N 1
ATOM 710 C CA . THR A 1 93 ? 14.639 -12.221 -1.650 1.00 81.50 93 THR A CA 1
ATOM 711 C C . THR A 1 93 ? 13.117 -12.334 -1.782 1.00 81.50 93 THR A C 1
ATOM 713 O O . THR A 1 93 ? 12.581 -13.436 -1.742 1.00 81.50 93 THR A O 1
ATOM 716 N N . GLY A 1 94 ? 12.420 -11.211 -1.993 1.00 78.94 94 GLY A N 1
ATOM 717 C CA . GLY A 1 94 ? 10.976 -11.146 -2.210 1.00 78.94 94 GLY A CA 1
ATOM 718 C C . GLY A 1 94 ? 10.496 -11.377 -3.636 1.00 78.94 94 GLY A C 1
ATOM 719 O O . GLY A 1 94 ? 9.337 -11.092 -3.926 1.00 78.94 94 GLY A O 1
ATOM 720 N N . GLY A 1 95 ? 11.366 -11.854 -4.523 1.00 88.81 95 GLY A N 1
ATOM 721 C CA . GLY A 1 95 ? 11.084 -11.946 -5.949 1.00 88.81 95 GLY A CA 1
ATOM 722 C C . GLY A 1 95 ? 11.410 -10.652 -6.685 1.00 88.81 95 GLY A C 1
ATOM 723 O O . GLY A 1 95 ? 12.097 -9.763 -6.171 1.00 88.81 95 GLY A O 1
ATOM 724 N N . CYS A 1 96 ? 10.939 -10.567 -7.923 1.00 92.12 96 CYS A N 1
ATOM 725 C CA . CYS A 1 96 ? 11.192 -9.423 -8.785 1.00 92.12 96 CYS A CA 1
ATOM 726 C C . CYS A 1 96 ? 10.131 -8.346 -8.589 1.00 92.12 96 CYS A C 1
ATOM 728 O O . CYS A 1 96 ? 8.961 -8.624 -8.303 1.00 92.12 96 CYS A O 1
ATOM 730 N N . ARG A 1 97 ? 10.544 -7.090 -8.753 1.00 93.44 97 ARG A N 1
ATOM 731 C CA . ARG A 1 97 ? 9.639 -5.948 -8.756 1.00 93.44 97 ARG A CA 1
ATOM 732 C C . ARG A 1 97 ? 8.531 -6.185 -9.781 1.00 93.44 97 ARG A C 1
ATOM 734 O O . ARG A 1 97 ? 8.771 -6.629 -10.905 1.00 93.44 97 ARG A O 1
ATOM 741 N N . THR A 1 98 ? 7.315 -5.845 -9.391 1.00 95.44 98 THR A N 1
ATOM 742 C CA . THR A 1 98 ? 6.149 -5.779 -10.264 1.00 95.44 98 THR A CA 1
ATOM 743 C C . THR A 1 98 ? 5.481 -4.433 -10.051 1.00 95.44 98 THR A C 1
ATOM 745 O O . THR A 1 98 ? 5.274 -4.023 -8.909 1.00 95.44 98 THR A O 1
ATOM 748 N N . THR A 1 99 ? 5.140 -3.748 -11.141 1.00 96.88 99 THR A N 1
ATOM 749 C CA . THR A 1 99 ? 4.491 -2.435 -11.082 1.00 96.88 99 THR A CA 1
ATOM 750 C C . THR A 1 99 ? 3.210 -2.450 -11.911 1.00 96.88 99 THR A C 1
ATOM 752 O O . THR A 1 99 ? 3.238 -2.825 -13.080 1.00 96.88 99 THR A O 1
ATOM 755 N N . LEU A 1 100 ? 2.086 -2.042 -11.323 1.00 97.88 100 LEU A N 1
ATOM 756 C CA . LEU A 1 100 ? 0.788 -1.930 -11.991 1.00 97.88 100 LEU A CA 1
ATOM 757 C C . LEU A 1 100 ? 0.355 -0.469 -12.038 1.00 97.88 100 LEU A C 1
ATOM 759 O O . LEU A 1 100 ? 0.280 0.198 -11.003 1.00 97.88 100 LEU A O 1
ATOM 763 N N . TYR A 1 101 ? 0.003 -0.012 -13.231 1.00 97.38 101 TYR A N 1
ATOM 764 C CA . TYR A 1 101 ? -0.596 1.288 -13.472 1.00 97.38 101 TYR A CA 1
ATOM 765 C C . TYR A 1 101 ? -2.032 1.126 -13.949 1.00 97.38 101 TYR A C 1
ATOM 767 O O . TYR A 1 101 ? -2.278 0.462 -14.953 1.00 97.38 101 TYR A O 1
ATOM 775 N N . ILE A 1 102 ? -2.957 1.761 -13.241 1.00 96.62 102 ILE A N 1
ATOM 776 C CA . ILE A 1 102 ? -4.382 1.749 -13.547 1.00 96.62 102 ILE A CA 1
ATOM 777 C C . ILE A 1 102 ? -4.736 3.010 -14.321 1.00 96.62 102 ILE A C 1
ATOM 779 O O . ILE A 1 102 ? -4.357 4.116 -13.934 1.00 96.62 102 ILE A O 1
ATOM 783 N N . SER A 1 103 ? -5.436 2.835 -15.428 1.00 94.88 103 SER A N 1
ATOM 784 C CA . SER A 1 103 ? -5.969 3.909 -16.247 1.00 94.88 103 SER A CA 1
ATOM 785 C C . SER A 1 103 ? -7.049 4.701 -15.497 1.00 94.88 103 SER A C 1
ATOM 787 O O . SER A 1 103 ? -7.770 4.199 -14.631 1.00 94.88 103 SER A O 1
ATOM 789 N N . GLY A 1 104 ? -7.132 5.993 -15.795 1.00 88.44 104 GLY A N 1
ATOM 790 C CA . GLY A 1 104 ? -8.103 6.909 -15.219 1.00 88.44 104 GLY A CA 1
ATOM 791 C C . GLY A 1 104 ? -8.298 8.141 -16.097 1.00 88.44 104 GLY A C 1
ATOM 792 O O . GLY A 1 104 ? -7.645 8.316 -17.125 1.00 88.44 104 GLY A O 1
ATOM 793 N N . GLN A 1 105 ? -9.200 9.037 -15.687 1.00 81.88 105 GLN A N 1
ATOM 794 C CA . GLN A 1 105 ? -9.594 10.195 -16.506 1.00 81.88 105 GLN A CA 1
ATOM 795 C C . GLN A 1 105 ? -8.432 11.147 -16.834 1.00 81.88 105 GLN A C 1
ATOM 797 O O . GLN A 1 105 ? -8.428 11.767 -17.893 1.00 81.88 105 GLN A O 1
ATOM 802 N N . ASN A 1 106 ? -7.448 11.247 -15.934 1.00 83.00 106 ASN A N 1
ATOM 803 C CA . ASN A 1 106 ? -6.331 12.189 -16.031 1.00 83.00 106 ASN A CA 1
ATOM 804 C C . ASN A 1 106 ? -4.981 11.498 -16.293 1.00 83.00 106 ASN A C 1
ATOM 806 O O . ASN A 1 106 ? -3.933 12.090 -16.045 1.00 83.00 106 ASN A O 1
ATOM 810 N N . GLY A 1 107 ? -4.990 10.250 -16.773 1.00 90.81 107 GLY A N 1
ATOM 811 C CA . GLY A 1 107 ? -3.780 9.469 -17.026 1.00 90.81 107 GLY A CA 1
ATOM 812 C C . GLY A 1 107 ? -3.765 8.167 -16.237 1.00 90.81 107 GLY A C 1
ATOM 813 O O . GLY A 1 107 ? -4.783 7.491 -16.147 1.00 90.81 107 GLY A O 1
ATOM 814 N N . PHE A 1 108 ? -2.605 7.808 -15.692 1.00 93.94 108 PHE A N 1
ATOM 815 C CA . PHE A 1 108 ? -2.401 6.540 -14.998 1.00 93.94 108 PHE A CA 1
ATOM 816 C C . PHE A 1 108 ? -2.039 6.755 -13.531 1.00 93.94 108 PHE A C 1
ATOM 818 O O . PHE A 1 108 ? -1.240 7.632 -13.208 1.00 93.94 108 PHE A O 1
ATOM 825 N N . VAL A 1 109 ? -2.578 5.908 -12.659 1.00 92.88 109 VAL A N 1
ATOM 826 C CA . VAL A 1 109 ? -2.254 5.856 -11.231 1.00 92.88 109 VAL A CA 1
ATOM 827 C C . VAL A 1 109 ? -1.422 4.612 -10.965 1.00 92.88 109 VAL A C 1
ATOM 829 O O . VAL A 1 109 ? -1.811 3.509 -11.345 1.00 92.88 109 VAL A O 1
ATOM 832 N N . ARG A 1 110 ? -0.278 4.766 -10.294 1.00 94.75 110 ARG A N 1
ATOM 833 C CA . ARG A 1 110 ? 0.503 3.621 -9.816 1.00 94.75 110 ARG A CA 1
ATOM 834 C C . ARG A 1 110 ? -0.261 2.958 -8.674 1.00 94.75 110 ARG A C 1
ATOM 836 O O . ARG A 1 110 ? -0.393 3.541 -7.605 1.00 94.75 110 ARG A O 1
ATOM 843 N N . ALA A 1 111 ? -0.782 1.764 -8.921 1.00 95.62 111 ALA A N 1
ATOM 844 C CA . ALA A 1 111 ? -1.666 1.052 -8.004 1.00 95.62 111 ALA A CA 1
ATOM 845 C C . ALA A 1 111 ? -0.954 -0.071 -7.246 1.00 95.62 111 ALA A C 1
ATOM 847 O O . ALA A 1 111 ? -1.334 -0.384 -6.123 1.00 95.62 111 ALA A O 1
ATOM 848 N N . PHE A 1 112 ? 0.088 -0.653 -7.840 1.00 96.19 112 PHE A N 1
ATOM 849 C CA . PHE A 1 112 ? 0.951 -1.634 -7.190 1.00 96.19 112 PHE A CA 1
ATOM 850 C C . PHE A 1 112 ? 2.403 -1.359 -7.569 1.00 96.19 112 PHE A C 1
ATOM 852 O O . PHE A 1 112 ? 2.682 -1.061 -8.731 1.00 96.19 112 PHE A O 1
ATOM 859 N N . ASP A 1 113 ? 3.318 -1.455 -6.613 1.00 94.38 113 ASP A N 1
ATOM 860 C CA . ASP A 1 113 ? 4.756 -1.355 -6.848 1.00 94.38 113 ASP A CA 1
ATOM 861 C C . ASP A 1 113 ? 5.514 -2.048 -5.714 1.00 94.38 113 ASP A C 1
ATOM 863 O O . ASP A 1 113 ? 5.833 -1.420 -4.708 1.00 94.38 113 ASP A O 1
ATOM 867 N N . ARG A 1 114 ? 5.729 -3.362 -5.830 1.00 91.19 114 ARG A N 1
ATOM 868 C CA . ARG A 1 114 ? 6.408 -4.182 -4.809 1.00 91.19 114 ARG A CA 1
ATOM 869 C C . ARG A 1 114 ? 7.185 -5.325 -5.448 1.00 91.19 114 ARG A C 1
ATOM 871 O O . ARG A 1 114 ? 6.927 -5.710 -6.589 1.00 91.19 114 ARG A O 1
ATOM 878 N N . GLN A 1 115 ? 8.115 -5.897 -4.686 1.00 90.69 115 GLN A N 1
ATOM 879 C CA . GLN A 1 115 ? 8.668 -7.214 -4.991 1.00 90.69 115 GLN A CA 1
ATOM 880 C C . GLN A 1 115 ? 7.617 -8.284 -4.711 1.00 90.69 115 GLN A C 1
ATOM 882 O O . GLN A 1 115 ? 7.011 -8.299 -3.637 1.00 90.69 115 GLN A O 1
ATOM 887 N N . ALA A 1 116 ? 7.399 -9.156 -5.689 1.00 91.69 116 ALA A N 1
ATOM 888 C CA . ALA A 1 116 ? 6.506 -10.288 -5.548 1.00 91.69 116 ALA A CA 1
ATOM 889 C C . ALA A 1 116 ? 7.128 -11.528 -6.195 1.00 91.69 116 ALA A C 1
ATOM 891 O O . ALA A 1 116 ? 7.665 -11.471 -7.304 1.00 91.69 116 ALA A O 1
ATOM 892 N N . LEU A 1 117 ? 7.013 -12.668 -5.515 1.00 91.19 117 LEU A N 1
ATOM 893 C CA . LEU A 1 117 ? 7.391 -13.978 -6.052 1.00 91.19 117 LEU A CA 1
ATOM 894 C C . LEU A 1 117 ? 6.416 -14.418 -7.149 1.00 91.19 117 LEU A C 1
ATOM 896 O O . LEU A 1 117 ? 6.789 -15.107 -8.097 1.00 91.19 117 LEU A O 1
ATOM 900 N N . ARG A 1 118 ? 5.160 -13.980 -7.033 1.00 92.56 118 ARG A N 1
ATOM 901 C CA . ARG A 1 118 ? 4.082 -14.217 -7.992 1.00 92.56 118 ARG A CA 1
ATOM 902 C C . ARG A 1 118 ? 3.155 -13.009 -8.027 1.00 92.56 118 ARG A C 1
ATOM 904 O O . ARG A 1 118 ? 2.888 -12.431 -6.979 1.00 92.56 118 ARG A O 1
ATOM 911 N N . PHE A 1 119 ? 2.652 -12.665 -9.212 1.00 95.00 119 PHE A N 1
ATOM 912 C CA . PHE A 1 119 ? 1.647 -11.620 -9.405 1.00 95.00 119 PHE A CA 1
ATOM 913 C C . PHE A 1 119 ? 0.639 -12.040 -10.475 1.00 95.00 119 PHE A C 1
ATOM 915 O O . PHE A 1 119 ? 0.990 -12.174 -11.655 1.00 95.00 119 PHE A O 1
ATOM 922 N N . ASP A 1 120 ? -0.613 -12.196 -10.062 1.00 95.81 120 ASP A N 1
ATOM 923 C CA . ASP A 1 120 ? -1.709 -12.656 -10.901 1.00 95.81 120 ASP A CA 1
ATOM 924 C C . ASP A 1 120 ? -2.847 -11.640 -10.935 1.00 95.81 120 ASP A C 1
ATOM 926 O O . ASP A 1 120 ? -3.164 -10.990 -9.943 1.00 95.81 120 ASP A O 1
ATOM 930 N N . VAL A 1 121 ? -3.486 -11.532 -12.098 1.00 95.50 121 VAL A N 1
ATOM 931 C CA . VAL A 1 121 ? -4.742 -10.801 -12.284 1.00 95.50 121 VAL A CA 1
ATOM 932 C C . VAL A 1 121 ? -5.792 -11.832 -12.668 1.00 95.50 121 VAL A C 1
ATOM 934 O O . VAL A 1 121 ? -5.663 -12.501 -13.694 1.00 95.50 121 VAL A O 1
ATOM 937 N N . GLY A 1 122 ? -6.815 -11.988 -11.836 1.00 92.62 122 GLY A N 1
ATOM 938 C CA . GLY A 1 122 ? -7.828 -13.027 -11.975 1.00 92.62 122 GLY A CA 1
ATOM 939 C C . GLY A 1 122 ? -9.225 -12.535 -11.628 1.00 92.62 122 GLY A C 1
ATOM 940 O O . GLY A 1 122 ? -9.432 -11.377 -11.272 1.00 92.62 122 GLY A O 1
ATOM 941 N N . ARG A 1 123 ? -10.212 -13.427 -11.742 1.00 90.94 123 ARG A N 1
ATOM 942 C CA . ARG A 1 123 ? -11.575 -13.176 -11.264 1.00 90.94 123 ARG A CA 1
ATOM 943 C C . ARG A 1 123 ? -11.912 -14.124 -10.127 1.00 90.94 123 ARG A C 1
ATOM 945 O O . ARG A 1 123 ? -11.751 -15.331 -10.282 1.00 90.94 123 ARG A O 1
ATOM 952 N N . VAL A 1 124 ? -12.441 -13.576 -9.041 1.00 89.25 124 VAL A N 1
ATOM 953 C CA . VAL A 1 124 ? -12.966 -14.327 -7.896 1.00 89.25 124 VAL A CA 1
ATOM 954 C C . VAL A 1 124 ? -14.372 -13.812 -7.625 1.00 89.25 124 VAL A C 1
ATOM 956 O O . VAL A 1 124 ? -14.569 -12.609 -7.488 1.00 89.25 124 VAL A O 1
ATOM 959 N N . ASP A 1 125 ? -15.363 -14.702 -7.652 1.00 87.38 125 ASP A N 1
ATOM 960 C CA . ASP A 1 125 ? -16.785 -14.360 -7.479 1.00 87.38 125 ASP A CA 1
ATOM 961 C C . ASP A 1 125 ? -17.274 -13.210 -8.386 1.00 87.38 125 ASP A C 1
ATOM 963 O O . ASP A 1 125 ? -18.116 -12.394 -8.021 1.00 87.38 125 ASP A O 1
ATOM 967 N N . GLY A 1 126 ? -16.730 -13.139 -9.606 1.00 88.44 126 GLY A N 1
ATOM 968 C CA . GLY A 1 126 ? -17.064 -12.116 -10.601 1.00 88.44 126 GLY A CA 1
ATOM 969 C C . GLY A 1 126 ? -16.310 -10.788 -10.453 1.00 88.44 126 GLY A C 1
ATOM 970 O O . GLY A 1 126 ? -16.283 -10.021 -11.417 1.00 88.44 126 GLY A O 1
ATOM 971 N N . GLU A 1 127 ? -15.639 -10.547 -9.327 1.00 91.81 127 GLU A N 1
ATOM 972 C CA . GLU A 1 127 ? -14.773 -9.388 -9.079 1.00 91.81 127 GLU A CA 1
ATOM 973 C C . GLU A 1 127 ? -13.380 -9.625 -9.680 1.00 91.81 127 GLU A C 1
ATOM 975 O O . GLU A 1 127 ? -12.821 -10.715 -9.543 1.00 91.81 127 GLU A O 1
ATOM 980 N N . VAL A 1 128 ? -12.809 -8.623 -10.357 1.00 95.12 128 VAL A N 1
ATOM 981 C CA . VAL A 1 128 ? -11.403 -8.689 -10.779 1.00 95.12 128 VAL A CA 1
ATOM 982 C C . VAL A 1 128 ? -10.525 -8.449 -9.557 1.00 95.12 128 VAL A C 1
ATOM 984 O O . VAL A 1 128 ? -10.639 -7.415 -8.900 1.00 95.12 128 VAL A O 1
ATOM 987 N N . ARG A 1 129 ? -9.655 -9.411 -9.259 1.00 95.06 129 ARG A N 1
ATOM 988 C CA . ARG A 1 129 ? -8.696 -9.342 -8.162 1.00 95.06 129 ARG A CA 1
ATOM 989 C C . ARG A 1 129 ? -7.285 -9.432 -8.700 1.00 95.06 129 ARG A C 1
ATOM 991 O O . ARG A 1 129 ? -7.011 -10.189 -9.632 1.00 95.06 129 ARG A O 1
ATOM 998 N N . ILE A 1 130 ? -6.399 -8.676 -8.077 1.00 96.50 130 ILE A N 1
ATOM 999 C CA . ILE A 1 130 ? -4.972 -8.926 -8.167 1.00 96.50 130 ILE A CA 1
ATOM 1000 C C . ILE A 1 130 ? -4.562 -9.758 -6.957 1.00 96.50 130 ILE A C 1
ATOM 1002 O O . ILE A 1 130 ? -5.063 -9.529 -5.855 1.00 96.50 130 ILE A O 1
ATOM 1006 N N . GLU A 1 131 ? -3.656 -10.703 -7.156 1.00 95.00 131 GLU A N 1
ATOM 1007 C CA . GLU A 1 131 ? -3.033 -11.459 -6.078 1.00 95.00 131 GLU A CA 1
ATOM 1008 C C . GLU A 1 131 ? -1.519 -11.414 -6.212 1.00 95.00 131 GLU A C 1
ATOM 1010 O O . GLU A 1 131 ? -0.984 -11.631 -7.300 1.00 95.00 131 GLU A O 1
ATOM 1015 N N . ALA A 1 132 ? -0.827 -11.157 -5.105 1.00 94.00 132 ALA A N 1
ATOM 1016 C CA . ALA A 1 132 ? 0.626 -11.153 -5.060 1.00 94.00 132 ALA A CA 1
ATOM 1017 C C . ALA A 1 132 ? 1.138 -12.038 -3.921 1.00 94.00 132 ALA A C 1
ATOM 1019 O O . ALA A 1 132 ? 0.669 -11.925 -2.788 1.00 94.00 132 ALA A O 1
ATOM 1020 N N . ALA A 1 133 ? 2.105 -12.906 -4.222 1.00 92.12 133 ALA A N 1
ATOM 1021 C CA . ALA A 1 133 ? 2.858 -13.639 -3.210 1.00 92.12 133 ALA A CA 1
ATOM 1022 C C . ALA A 1 133 ? 4.024 -12.760 -2.750 1.00 92.12 133 ALA A C 1
ATOM 1024 O O . ALA A 1 133 ? 4.972 -12.529 -3.507 1.00 92.12 133 ALA A O 1
ATOM 1025 N N . LEU A 1 134 ? 3.914 -12.221 -1.538 1.00 88.94 134 LEU A N 1
ATOM 1026 C CA . LEU A 1 134 ? 4.902 -11.320 -0.956 1.00 88.94 134 LEU A CA 1
ATOM 1027 C C . LEU A 1 134 ? 5.892 -12.084 -0.075 1.00 88.94 134 LEU A C 1
ATOM 1029 O O . LEU A 1 134 ? 5.572 -13.128 0.489 1.00 88.94 134 LEU A O 1
ATOM 1033 N N . HIS A 1 135 ? 7.097 -11.534 0.050 1.00 84.44 135 HIS A N 1
ATOM 1034 C CA . HIS A 1 135 ? 8.164 -12.053 0.907 1.00 84.44 135 HIS A CA 1
ATOM 1035 C C . HIS A 1 135 ? 7.741 -12.168 2.378 1.00 84.44 135 HIS A C 1
ATOM 1037 O O . HIS A 1 135 ? 7.000 -11.310 2.851 1.00 84.44 135 HIS A O 1
ATOM 1043 N N . HIS A 1 136 ? 8.310 -13.124 3.126 1.00 75.38 136 HIS A N 1
ATOM 1044 C CA . HIS A 1 136 ? 8.029 -13.347 4.556 1.00 75.38 136 HIS A CA 1
ATOM 1045 C C . HIS A 1 136 ? 8.033 -12.097 5.451 1.00 75.38 136 HIS A C 1
ATOM 1047 O O . HIS A 1 136 ? 7.326 -12.064 6.450 1.00 75.38 136 HIS A O 1
ATOM 1053 N N . LEU A 1 137 ? 8.793 -11.055 5.099 1.00 73.69 137 LEU A N 1
ATOM 1054 C CA . LEU A 1 137 ? 8.818 -9.781 5.835 1.00 73.69 137 LEU A CA 1
ATOM 1055 C C . LEU A 1 137 ? 7.471 -9.033 5.835 1.00 73.69 137 LEU A C 1
ATOM 1057 O O . LEU A 1 137 ? 7.277 -8.134 6.644 1.00 73.69 137 LEU A O 1
ATOM 1061 N N . TYR A 1 138 ? 6.555 -9.397 4.938 1.00 71.50 138 TYR A N 1
ATOM 1062 C CA . TYR A 1 138 ? 5.195 -8.854 4.840 1.00 71.50 138 TYR A CA 1
ATOM 1063 C C . TYR A 1 138 ? 4.133 -9.837 5.354 1.00 71.50 138 TYR A C 1
ATOM 1065 O O . TYR A 1 138 ? 2.929 -9.660 5.130 1.00 71.50 138 TYR A O 1
ATOM 1073 N N . CYS A 1 139 ? 4.584 -10.915 5.991 1.00 73.75 139 CYS A N 1
ATOM 1074 C CA . CYS A 1 139 ? 3.764 -12.029 6.420 1.00 73.75 139 CYS A CA 1
ATOM 1075 C C . CYS A 1 139 ? 3.722 -12.113 7.940 1.00 73.75 139 CYS A C 1
ATOM 1077 O O . CYS A 1 139 ? 4.552 -11.536 8.641 1.00 73.75 139 CYS A O 1
ATOM 1079 N N . ASN A 1 140 ? 2.749 -12.865 8.444 1.00 66.62 140 ASN A N 1
ATOM 1080 C CA . ASN A 1 140 ? 2.744 -13.243 9.850 1.00 66.62 140 ASN A CA 1
ATOM 1081 C C . ASN A 1 140 ? 3.883 -14.248 10.105 1.00 66.62 140 ASN A C 1
ATOM 1083 O O . ASN A 1 140 ? 4.353 -14.914 9.173 1.00 66.62 140 ASN A O 1
ATOM 1087 N N . GLU A 1 141 ? 4.361 -14.324 11.351 1.00 63.62 141 GLU A N 1
ATOM 1088 C CA . GLU A 1 141 ? 5.520 -15.150 11.703 1.00 63.62 141 GLU A CA 1
ATOM 1089 C C . GLU A 1 141 ? 5.376 -16.605 11.218 1.00 63.62 141 GLU A C 1
ATOM 1091 O O . GLU A 1 141 ? 4.316 -17.217 11.310 1.00 63.62 141 GLU A O 1
ATOM 1096 N N . GLY A 1 142 ? 6.473 -17.177 10.710 1.00 60.97 142 GLY A N 1
ATOM 1097 C CA . GLY A 1 142 ? 6.537 -18.583 10.291 1.00 60.97 142 GLY A CA 1
ATOM 1098 C C . GLY A 1 142 ? 6.183 -18.860 8.825 1.00 60.97 142 GLY A C 1
ATOM 1099 O O . GLY A 1 142 ? 6.367 -19.990 8.371 1.00 60.97 142 GLY A O 1
ATOM 1100 N N . GLN A 1 143 ? 5.741 -17.860 8.057 1.00 69.06 143 GLN A N 1
ATOM 1101 C CA . GLN A 1 143 ? 5.477 -18.005 6.620 1.00 69.06 143 GLN A CA 1
ATOM 1102 C C . GLN A 1 143 ? 6.684 -17.572 5.778 1.00 69.06 143 GLN A C 1
ATOM 1104 O O . GLN A 1 143 ? 7.285 -16.543 6.054 1.00 69.06 143 GLN A O 1
ATOM 1109 N N . VAL A 1 144 ? 7.046 -18.343 4.743 1.00 73.81 144 VAL A N 1
ATOM 1110 C CA . VAL A 1 144 ? 8.138 -17.996 3.798 1.00 73.81 144 VAL A CA 1
ATOM 1111 C C . VAL A 1 144 ? 7.690 -17.017 2.709 1.00 73.81 144 VAL A C 1
ATOM 1113 O O . VAL A 1 144 ? 8.488 -16.234 2.193 1.00 73.81 144 VAL A O 1
ATOM 1116 N N . GLU A 1 145 ? 6.399 -17.049 2.403 1.00 82.62 145 GLU A N 1
ATOM 1117 C CA . GLU A 1 145 ? 5.679 -16.122 1.546 1.00 82.62 145 GLU A CA 1
ATOM 1118 C C . GLU A 1 145 ? 4.231 -16.051 2.028 1.00 82.62 145 GLU A C 1
ATOM 1120 O O . GLU A 1 145 ? 3.740 -16.981 2.673 1.00 82.62 145 GLU A O 1
ATOM 1125 N N . CYS A 1 146 ? 3.540 -14.971 1.694 1.00 84.25 146 CYS A N 1
ATOM 1126 C CA . CYS A 1 146 ? 2.125 -14.828 1.987 1.00 84.25 146 CYS A CA 1
ATOM 1127 C C . CYS A 1 146 ? 1.398 -14.251 0.791 1.00 84.25 146 CYS A C 1
ATOM 1129 O O . CYS A 1 146 ? 1.821 -13.265 0.180 1.00 84.25 146 CYS A O 1
ATOM 1131 N N . LEU A 1 147 ? 0.276 -14.883 0.468 1.00 89.81 147 LEU A N 1
ATOM 1132 C CA . LEU A 1 147 ? -0.609 -14.399 -0.564 1.00 89.81 147 LEU A CA 1
ATOM 1133 C C . LEU A 1 147 ? -1.413 -13.217 -0.020 1.00 89.81 147 LEU A C 1
ATOM 1135 O O . LEU A 1 147 ? -1.895 -13.215 1.117 1.00 89.81 147 LEU A O 1
ATOM 1139 N N . ARG A 1 148 ? -1.519 -12.177 -0.838 1.00 91.62 148 ARG A N 1
ATOM 1140 C CA . ARG A 1 148 ? -2.339 -10.998 -0.573 1.00 91.62 148 ARG A CA 1
ATOM 1141 C C . ARG A 1 148 ? -3.172 -10.702 -1.797 1.00 91.62 148 ARG A C 1
ATOM 1143 O O . ARG A 1 148 ? -2.682 -10.848 -2.917 1.00 91.62 148 ARG A O 1
ATOM 1150 N N . ALA A 1 149 ? -4.407 -10.277 -1.573 1.00 94.19 149 ALA A N 1
ATOM 1151 C CA . ALA A 1 149 ? -5.328 -9.948 -2.640 1.00 94.19 149 ALA A CA 1
ATOM 1152 C C . ALA A 1 149 ? -5.870 -8.532 -2.496 1.00 94.19 149 ALA A C 1
ATOM 1154 O O . ALA A 1 149 ? -6.125 -8.039 -1.395 1.00 94.19 149 ALA A O 1
ATOM 1155 N N . TRP A 1 150 ? -6.099 -7.903 -3.641 1.00 95.50 150 TRP A N 1
ATOM 1156 C CA . TRP A 1 150 ? -6.758 -6.612 -3.730 1.00 95.50 150 TRP A CA 1
ATOM 1157 C C . TRP A 1 150 ? -7.712 -6.584 -4.914 1.00 95.50 150 TRP A C 1
ATOM 1159 O O . TRP A 1 150 ? -7.532 -7.299 -5.897 1.00 95.50 150 TRP A O 1
ATOM 1169 N N . ALA A 1 151 ? -8.701 -5.706 -4.849 1.00 95.25 151 ALA A N 1
ATOM 1170 C CA . ALA A 1 151 ? -9.508 -5.328 -5.998 1.00 95.25 151 ALA A CA 1
ATOM 1171 C C . ALA A 1 151 ? -9.555 -3.808 -6.113 1.00 95.25 151 ALA A C 1
ATOM 1173 O O . ALA A 1 151 ? -9.486 -3.093 -5.107 1.00 95.25 151 ALA A O 1
ATOM 1174 N N . TRP A 1 152 ? -9.664 -3.320 -7.345 1.00 95.50 152 TRP A N 1
ATOM 1175 C CA . TRP A 1 152 ? -9.790 -1.895 -7.610 1.00 95.50 152 TRP A CA 1
ATOM 1176 C C . TRP A 1 152 ? -11.132 -1.366 -7.109 1.00 95.50 152 TRP A C 1
ATOM 1178 O O . TRP A 1 152 ? -12.184 -1.931 -7.403 1.00 95.50 152 TRP A O 1
ATOM 1188 N N . ASP A 1 153 ? -11.091 -0.267 -6.364 1.00 92.00 153 ASP A N 1
ATOM 1189 C CA . ASP A 1 153 ? -12.274 0.488 -5.978 1.00 92.00 153 ASP A CA 1
ATOM 1190 C C . ASP A 1 153 ? -12.283 1.827 -6.729 1.00 92.00 153 ASP A C 1
ATOM 1192 O O . ASP A 1 153 ? -11.504 2.725 -6.392 1.00 92.00 153 ASP A O 1
ATOM 1196 N N . PRO A 1 154 ? -13.160 1.998 -7.735 1.00 89.38 154 PRO A N 1
ATOM 1197 C CA . PRO A 1 154 ? -13.196 3.219 -8.531 1.00 89.38 154 PRO A CA 1
ATOM 1198 C C . PRO A 1 154 ? -13.656 4.440 -7.726 1.00 89.38 154 PRO A C 1
ATOM 1200 O O . PRO A 1 154 ? -13.306 5.565 -8.079 1.00 89.38 154 PRO A O 1
ATOM 1203 N N . SER A 1 155 ? -14.416 4.247 -6.642 1.00 86.25 155 SER A N 1
ATOM 1204 C CA . SER A 1 155 ? -14.856 5.351 -5.783 1.00 86.25 155 SER A CA 1
ATOM 1205 C C . SER A 1 155 ? -13.713 5.891 -4.924 1.00 86.25 155 SER A C 1
ATOM 1207 O O . SER A 1 155 ? -13.650 7.097 -4.673 1.00 86.25 155 SER A O 1
ATOM 1209 N N . ALA A 1 156 ? -12.784 5.011 -4.543 1.00 85.38 156 ALA A N 1
ATOM 1210 C CA . ALA A 1 156 ? -11.584 5.348 -3.789 1.00 85.38 156 ALA A CA 1
ATOM 1211 C C . ALA A 1 156 ? -10.371 5.660 -4.686 1.00 85.38 156 ALA A C 1
ATOM 1213 O O . ALA A 1 156 ? -9.389 6.202 -4.191 1.00 85.38 156 ALA A O 1
ATOM 1214 N N . GLY A 1 157 ? -10.417 5.306 -5.975 1.00 89.12 157 GLY A N 1
ATOM 1215 C CA . GLY A 1 157 ? -9.321 5.531 -6.925 1.00 89.12 157 GLY A CA 1
ATOM 1216 C C . GLY A 1 157 ? -8.061 4.725 -6.615 1.00 89.12 157 GLY A C 1
ATOM 1217 O O . GLY A 1 157 ? -6.954 5.188 -6.883 1.00 89.12 157 GLY A O 1
ATOM 1218 N N . ARG A 1 158 ? -8.216 3.544 -6.007 1.00 91.00 158 ARG A N 1
ATOM 1219 C CA . ARG A 1 158 ? -7.102 2.733 -5.497 1.00 91.00 158 ARG A CA 1
ATOM 1220 C C . ARG A 1 158 ? -7.480 1.268 -5.332 1.00 91.00 158 ARG A C 1
ATOM 1222 O O . ARG A 1 158 ? -8.654 0.897 -5.330 1.00 91.00 158 ARG A O 1
ATOM 1229 N N . LEU A 1 159 ? -6.467 0.440 -5.108 1.00 94.06 159 LEU A N 1
ATOM 1230 C CA . LEU A 1 159 ? -6.653 -0.925 -4.639 1.00 94.06 159 LEU A CA 1
ATOM 1231 C C . LEU A 1 159 ? -7.137 -0.950 -3.186 1.00 94.06 159 LEU A C 1
ATOM 1233 O O . LEU A 1 159 ? -6.664 -0.191 -2.336 1.00 94.06 159 LEU A O 1
ATOM 1237 N N . GLN A 1 160 ? -8.074 -1.855 -2.927 1.00 92.75 160 GLN A N 1
ATOM 1238 C CA . GLN A 1 160 ? -8.604 -2.173 -1.608 1.00 92.75 160 GLN A CA 1
ATOM 1239 C C . GLN A 1 160 ? -8.391 -3.660 -1.342 1.00 92.75 160 GLN A C 1
ATOM 1241 O O . GLN A 1 160 ? -8.635 -4.490 -2.220 1.00 92.75 160 GLN A O 1
ATOM 1246 N N . GLU A 1 161 ? -7.988 -3.988 -0.128 1.00 93.44 161 GLU A N 1
ATOM 1247 C CA . GLU A 1 161 ? -7.669 -5.328 0.347 1.00 93.44 161 GLU A CA 1
ATOM 1248 C C . GLU A 1 161 ? -8.884 -6.266 0.209 1.00 93.44 161 GLU A C 1
ATOM 1250 O O . GLU A 1 161 ? -10.048 -5.852 0.315 1.00 93.44 161 GLU A O 1
ATOM 1255 N N . ARG A 1 162 ? -8.619 -7.537 -0.097 1.00 93.56 162 ARG A N 1
ATOM 1256 C CA . ARG A 1 162 ? -9.593 -8.635 -0.168 1.00 93.56 162 ARG A CA 1
ATOM 1257 C C . ARG A 1 162 ? -9.009 -9.873 0.505 1.00 93.56 162 ARG A C 1
ATOM 1259 O O . ARG A 1 162 ? -7.789 -10.021 0.509 1.00 93.56 162 ARG A O 1
ATOM 1266 N N . PRO A 1 163 ? -9.850 -10.805 0.975 1.00 93.56 163 PRO A N 1
ATOM 1267 C CA . PRO A 1 163 ? -9.386 -12.152 1.267 1.00 93.56 163 PRO A CA 1
ATOM 1268 C C . PRO A 1 163 ? -8.723 -12.761 0.029 1.00 93.56 163 PRO A C 1
ATOM 1270 O O . PRO A 1 163 ? -9.265 -12.661 -1.084 1.00 93.56 163 PRO A O 1
ATOM 1273 N N . SER A 1 164 ? -7.558 -13.373 0.222 1.00 90.88 164 SER A N 1
ATOM 1274 C CA . SER A 1 164 ? -6.872 -14.113 -0.833 1.00 90.88 164 SER A CA 1
ATOM 1275 C C . SER A 1 164 ? -7.548 -15.450 -1.122 1.00 90.88 164 SER A C 1
ATOM 1277 O O . SER A 1 164 ? -8.386 -15.947 -0.366 1.00 90.88 164 SER A O 1
ATOM 1279 N N . SER A 1 165 ? -7.208 -16.023 -2.272 1.00 89.81 165 SER A N 1
ATOM 1280 C CA . SER A 1 165 ? -7.778 -17.256 -2.814 1.00 89.81 165 SER A CA 1
ATOM 1281 C C . SER A 1 165 ? -7.497 -18.493 -1.957 1.00 89.81 165 SER A C 1
ATOM 1283 O O . SER A 1 165 ? -8.236 -19.472 -2.042 1.00 89.81 165 SER A O 1
ATOM 1285 N N . ASP A 1 166 ? -6.482 -18.438 -1.096 1.00 87.06 166 ASP A N 1
ATOM 1286 C CA . ASP A 1 166 ? -6.175 -19.438 -0.067 1.00 87.06 166 ASP A CA 1
ATOM 1287 C C . ASP A 1 166 ? -6.971 -19.251 1.242 1.00 87.06 166 ASP A C 1
ATOM 1289 O O . ASP A 1 166 ? -6.803 -20.025 2.183 1.00 87.06 166 ASP A O 1
ATOM 1293 N N . GLY A 1 167 ? -7.873 -18.266 1.298 1.00 86.06 167 GLY A N 1
ATOM 1294 C CA . GLY A 1 167 ? -8.741 -17.999 2.444 1.00 86.06 167 GLY A CA 1
ATOM 1295 C C . GLY A 1 167 ? -8.124 -17.097 3.513 1.00 86.06 167 GLY A C 1
ATOM 1296 O O . GLY A 1 167 ? -8.770 -16.862 4.534 1.00 86.06 167 GLY A O 1
ATOM 1297 N N . ILE A 1 168 ? -6.913 -16.570 3.305 1.00 87.38 168 ILE A N 1
ATOM 1298 C CA . ILE A 1 168 ? -6.292 -15.638 4.250 1.00 87.38 168 ILE A CA 1
ATOM 1299 C C . ILE A 1 168 ? -6.945 -14.254 4.110 1.00 87.38 168 ILE A C 1
ATOM 1301 O O . ILE A 1 168 ? -6.895 -13.613 3.063 1.00 87.38 168 ILE A O 1
ATOM 1305 N N . SER A 1 169 ? -7.560 -13.771 5.190 1.00 90.94 169 SER A N 1
ATOM 1306 C CA . SER A 1 169 ? -8.141 -12.420 5.282 1.00 90.94 169 SER A CA 1
ATOM 1307 C C . SER A 1 169 ? -7.440 -11.524 6.299 1.00 90.94 169 SER A C 1
ATOM 1309 O O . SER A 1 169 ? -7.649 -10.313 6.303 1.00 90.94 169 SER A O 1
ATOM 1311 N N . ARG A 1 170 ? -6.611 -12.109 7.164 1.00 89.56 170 ARG A N 1
ATOM 1312 C CA . ARG A 1 170 ? -5.881 -11.403 8.211 1.00 89.56 170 ARG A CA 1
ATOM 1313 C C . ARG A 1 170 ? -4.557 -10.878 7.661 1.00 89.56 170 ARG A C 1
ATOM 1315 O O . ARG A 1 170 ? -3.790 -11.625 7.053 1.00 89.56 170 ARG A O 1
ATOM 1322 N N . MET A 1 171 ? -4.315 -9.589 7.853 1.00 86.38 171 MET A N 1
ATOM 1323 C CA . MET A 1 171 ? -3.202 -8.866 7.249 1.00 86.38 171 MET A CA 1
ATOM 1324 C C . MET A 1 171 ? -2.497 -7.978 8.274 1.00 86.38 171 MET A C 1
ATOM 1326 O O . MET A 1 171 ? -3.114 -7.432 9.189 1.00 86.38 171 MET A O 1
ATOM 1330 N N . SER A 1 172 ? -1.193 -7.811 8.077 1.00 80.62 172 SER A N 1
ATOM 1331 C CA . SER A 1 172 ? -0.327 -6.899 8.816 1.00 80.62 172 SER A CA 1
ATOM 1332 C C . SER A 1 172 ? 0.375 -5.969 7.828 1.00 80.62 172 SER A C 1
ATOM 1334 O O . SER A 1 172 ? 0.897 -6.424 6.811 1.00 80.62 172 SER A O 1
ATOM 1336 N N . GLY A 1 173 ? 0.381 -4.665 8.128 1.00 70.12 173 GLY A N 1
ATOM 1337 C CA . GLY A 1 173 ? 1.123 -3.640 7.381 1.00 70.12 173 GLY A CA 1
ATOM 1338 C C . GLY A 1 173 ? 0.957 -3.659 5.848 1.00 70.12 173 GLY A C 1
ATOM 1339 O O . GLY A 1 173 ? 0.026 -4.246 5.307 1.00 70.12 173 GLY A O 1
ATOM 1340 N N . GLY A 1 174 ? 1.875 -2.976 5.155 1.00 70.12 174 GLY A N 1
ATOM 1341 C CA . GLY A 1 174 ? 2.159 -3.158 3.724 1.00 70.12 174 GLY A CA 1
ATOM 1342 C C . GLY A 1 174 ? 1.164 -2.560 2.722 1.00 70.12 174 GLY A C 1
ATOM 1343 O O . GLY A 1 174 ? 0.357 -3.277 2.137 1.00 70.12 174 GLY A O 1
ATOM 1344 N N . ALA A 1 175 ? 1.308 -1.270 2.400 1.00 79.88 175 ALA A N 1
ATOM 1345 C CA . ALA A 1 175 ? 0.604 -0.685 1.257 1.00 79.88 175 ALA A CA 1
ATOM 1346 C C . ALA A 1 175 ? 1.034 -1.360 -0.068 1.00 79.88 175 ALA A C 1
ATOM 1348 O O . ALA A 1 175 ? 2.223 -1.663 -0.237 1.00 79.88 175 ALA A O 1
ATOM 1349 N N . PRO A 1 176 ? 0.129 -1.533 -1.050 1.00 87.19 176 PRO A N 1
ATOM 1350 C CA . PRO A 1 176 ? 0.454 -2.159 -2.336 1.00 87.19 176 PRO A CA 1
ATOM 1351 C C . PRO A 1 176 ? 1.470 -1.359 -3.165 1.00 87.19 176 PRO A C 1
ATOM 1353 O O . PRO A 1 176 ? 2.055 -1.899 -4.099 1.00 87.19 176 PRO A O 1
ATOM 1356 N N . VAL A 1 177 ? 1.706 -0.088 -2.829 1.00 90.44 177 VAL A N 1
ATOM 1357 C CA . VAL A 1 177 ? 2.670 0.790 -3.500 1.00 90.44 177 VAL A CA 1
ATOM 1358 C C . VAL A 1 177 ? 3.830 1.103 -2.568 1.00 90.44 177 VAL A C 1
ATOM 1360 O O . VAL A 1 177 ? 3.622 1.618 -1.468 1.00 90.44 177 VAL A O 1
ATOM 1363 N N . ASP A 1 178 ? 5.047 0.824 -3.028 1.00 87.00 178 ASP A N 1
ATOM 1364 C CA . ASP A 1 178 ? 6.267 1.405 -2.482 1.00 87.00 178 ASP A CA 1
ATOM 1365 C C . ASP A 1 178 ? 6.517 2.790 -3.079 1.00 87.00 178 ASP A C 1
ATOM 1367 O O . ASP A 1 178 ? 6.641 2.945 -4.298 1.00 87.00 178 ASP A O 1
ATOM 1371 N N . PHE A 1 179 ? 6.596 3.810 -2.229 1.00 87.56 179 PHE A N 1
ATOM 1372 C CA . PHE A 1 179 ? 6.983 5.150 -2.665 1.00 87.56 179 PHE A CA 1
ATOM 1373 C C . PHE A 1 179 ? 8.499 5.354 -2.642 1.00 87.56 179 PHE A C 1
ATOM 1375 O O . PHE A 1 179 ? 8.963 6.361 -3.169 1.00 87.56 179 PHE A O 1
ATOM 1382 N N . GLY A 1 180 ? 9.254 4.372 -2.141 1.00 86.81 180 GLY A N 1
ATOM 1383 C CA . GLY A 1 180 ? 10.695 4.440 -1.982 1.00 86.81 180 GLY A CA 1
ATOM 1384 C C . GLY A 1 180 ? 11.096 5.156 -0.700 1.00 86.81 180 GLY A C 1
ATOM 1385 O O . GLY A 1 180 ? 10.300 5.338 0.226 1.00 86.81 180 GLY A O 1
ATOM 1386 N N . GLU A 1 181 ? 12.356 5.563 -0.666 1.00 88.06 181 GLU A N 1
ATOM 1387 C CA . GLU A 1 181 ? 12.985 6.209 0.475 1.00 88.06 181 GLU A CA 1
ATOM 1388 C C . GLU A 1 181 ? 13.554 7.570 0.060 1.00 88.06 181 GLU A C 1
ATOM 1390 O O . GLU A 1 181 ? 14.016 7.765 -1.067 1.00 88.06 181 GLU A O 1
ATOM 1395 N N . GLU A 1 182 ? 13.507 8.519 0.984 1.00 85.62 182 GLU A N 1
ATOM 1396 C CA . GLU A 1 182 ? 14.225 9.785 0.931 1.00 85.62 182 GLU A CA 1
ATOM 1397 C C . GLU A 1 182 ? 15.749 9.544 0.987 1.00 85.62 182 GLU A C 1
ATOM 1399 O O . GLU A 1 182 ? 16.196 8.471 1.404 1.00 85.62 182 GLU A O 1
ATOM 1404 N N . PRO A 1 183 ? 16.593 10.539 0.645 1.00 80.44 183 PRO A N 1
ATOM 1405 C CA . PRO A 1 183 ? 18.052 10.390 0.689 1.00 80.44 183 PRO A CA 1
ATOM 1406 C C . PRO A 1 183 ? 18.629 10.005 2.059 1.00 80.44 183 PRO A C 1
ATOM 1408 O O . PRO A 1 183 ? 19.755 9.519 2.134 1.00 80.44 183 PRO A O 1
ATOM 1411 N N . ASP A 1 184 ? 17.886 10.246 3.140 1.00 75.81 184 ASP A N 1
ATOM 1412 C CA . ASP A 1 184 ? 18.249 9.857 4.505 1.00 75.81 184 ASP A CA 1
ATOM 1413 C C . ASP A 1 184 ? 17.778 8.436 4.884 1.00 75.81 184 ASP A C 1
ATOM 1415 O O . ASP A 1 184 ? 17.872 8.050 6.051 1.00 75.81 184 ASP A O 1
ATOM 1419 N N . GLY A 1 185 ? 17.287 7.660 3.909 1.00 77.88 185 GLY A N 1
ATOM 1420 C CA . GLY A 1 185 ? 16.791 6.290 4.070 1.00 77.88 185 GLY A CA 1
ATOM 1421 C C . GLY A 1 185 ? 15.372 6.213 4.628 1.00 77.88 185 GLY A C 1
ATOM 1422 O O . GLY A 1 185 ? 14.905 5.142 5.007 1.00 77.88 185 GLY A O 1
ATOM 1423 N N . THR A 1 186 ? 14.670 7.342 4.746 1.00 81.31 186 THR A N 1
ATOM 1424 C CA . THR A 1 186 ? 13.341 7.337 5.346 1.00 81.31 186 THR A CA 1
ATOM 1425 C C . THR A 1 186 ? 12.242 7.047 4.329 1.00 81.31 186 THR A C 1
ATOM 1427 O O . THR A 1 186 ? 12.236 7.659 3.270 1.00 81.31 186 THR A O 1
ATOM 1430 N N . PRO A 1 187 ? 11.246 6.189 4.631 1.00 86.00 187 PRO A N 1
ATOM 1431 C CA . PRO A 1 187 ? 10.169 5.917 3.682 1.00 86.00 187 PRO A CA 1
ATOM 1432 C C . PRO A 1 187 ? 9.416 7.185 3.263 1.00 86.00 187 PRO A C 1
ATOM 1434 O O . PRO A 1 187 ? 9.041 7.997 4.120 1.00 86.00 187 PRO A O 1
ATOM 1437 N N . ILE A 1 188 ? 9.162 7.330 1.965 1.00 90.19 188 ILE A N 1
ATOM 1438 C CA . ILE A 1 188 ? 8.323 8.398 1.418 1.00 90.19 188 ILE A CA 1
ATOM 1439 C C . ILE A 1 188 ? 6.864 8.085 1.764 1.00 90.19 188 ILE A C 1
ATOM 1441 O O . ILE A 1 188 ? 6.380 6.970 1.563 1.00 90.19 188 ILE A O 1
ATOM 1445 N N . LEU A 1 189 ? 6.156 9.072 2.314 1.00 89.94 189 LEU A N 1
ATOM 1446 C CA . LEU A 1 189 ? 4.743 8.926 2.658 1.00 89.94 189 LEU A CA 1
ATOM 1447 C C . LEU A 1 189 ? 3.847 9.197 1.438 1.00 89.94 189 LEU A C 1
ATOM 1449 O O . LEU A 1 189 ? 4.202 10.027 0.598 1.00 89.94 189 LEU A O 1
ATOM 1453 N N . PRO A 1 190 ? 2.664 8.564 1.356 1.00 88.56 190 PRO A N 1
ATOM 1454 C CA . PRO A 1 190 ? 1.646 8.944 0.383 1.00 88.56 190 PRO A CA 1
ATOM 1455 C C . PRO A 1 190 ? 1.301 10.441 0.469 1.00 88.56 190 PRO A C 1
ATOM 1457 O O . PRO A 1 190 ? 1.185 10.994 1.563 1.00 88.56 190 PRO A O 1
ATOM 1460 N N . GLU A 1 191 ? 1.054 11.089 -0.674 1.00 85.25 191 GLU A N 1
ATOM 1461 C CA . GLU A 1 191 ? 0.675 12.515 -0.737 1.00 85.25 191 GLU A CA 1
ATOM 1462 C C . GLU A 1 191 ? -0.558 12.829 0.136 1.00 85.25 191 GLU A C 1
ATOM 1464 O O . GLU A 1 191 ? -0.637 13.877 0.776 1.00 85.25 191 GLU A O 1
ATOM 1469 N N . GLY A 1 192 ? -1.484 11.871 0.234 1.00 87.88 192 GLY A N 1
ATOM 1470 C CA . GLY A 1 192 ? -2.700 11.942 1.037 1.00 87.88 192 GLY A CA 1
ATOM 1471 C C . GLY A 1 192 ? -2.542 11.728 2.546 1.00 87.88 192 GLY A C 1
ATOM 1472 O O . GLY A 1 192 ? -3.562 11.680 3.240 1.00 87.88 192 GLY A O 1
ATOM 1473 N N . THR A 1 193 ? -1.326 11.565 3.084 1.00 93.25 193 THR A N 1
ATOM 1474 C CA . THR A 1 193 ? -1.140 11.353 4.528 1.00 93.25 193 THR A CA 1
ATOM 1475 C C . THR A 1 193 ? -1.563 12.586 5.342 1.00 93.25 193 THR A C 1
ATOM 1477 O O . THR A 1 193 ? -1.043 13.677 5.103 1.00 93.25 193 THR A O 1
ATOM 1480 N N . PRO A 1 194 ? -2.445 12.445 6.352 1.00 95.06 194 PRO A N 1
ATOM 1481 C CA . PRO A 1 194 ? -2.876 13.540 7.218 1.00 95.06 194 PRO A CA 1
ATOM 1482 C C . PRO A 1 194 ? -1.712 14.293 7.868 1.00 95.06 194 PRO A C 1
ATOM 1484 O O . PRO A 1 194 ? -0.812 13.683 8.449 1.00 95.06 194 PRO A O 1
ATOM 1487 N N . THR A 1 195 ? -1.763 15.629 7.855 1.00 92.81 195 THR A N 1
ATOM 1488 C CA . THR A 1 195 ? -0.703 16.491 8.414 1.00 92.81 195 THR A CA 1
ATOM 1489 C C . THR A 1 195 ? -0.376 16.154 9.869 1.00 92.81 195 THR A C 1
ATOM 1491 O O . THR A 1 195 ? 0.793 16.112 10.237 1.00 92.81 195 THR A O 1
ATOM 1494 N N . ALA A 1 196 ? -1.384 15.828 10.686 1.00 94.62 196 ALA A N 1
ATOM 1495 C CA . ALA A 1 196 ? -1.175 15.434 12.079 1.00 94.62 196 ALA A CA 1
ATOM 1496 C C . ALA A 1 196 ? -0.269 14.193 12.220 1.00 94.62 196 ALA A C 1
ATOM 1498 O O . ALA A 1 196 ? 0.562 14.140 13.125 1.00 94.62 196 ALA A O 1
ATOM 1499 N N . LEU A 1 197 ? -0.381 13.223 11.305 1.00 95.94 197 LEU A N 1
ATOM 1500 C CA . LEU A 1 197 ? 0.452 12.017 11.298 1.00 95.94 197 LEU A CA 1
ATOM 1501 C C . LEU A 1 197 ? 1.845 12.282 10.730 1.00 95.94 197 LEU A C 1
ATOM 1503 O O . LEU A 1 197 ? 2.820 11.740 11.246 1.00 95.94 197 LEU A O 1
ATOM 1507 N N . GLN A 1 198 ? 1.959 13.155 9.723 1.00 94.38 198 GLN A N 1
ATOM 1508 C CA . GLN A 1 198 ? 3.264 13.615 9.237 1.00 94.38 198 GLN A CA 1
ATOM 1509 C C . GLN A 1 198 ? 4.051 14.306 10.360 1.00 94.38 198 GLN A C 1
ATOM 1511 O O . GLN A 1 198 ? 5.223 14.004 10.582 1.00 94.38 198 GLN A O 1
ATOM 1516 N N . GLU A 1 199 ? 3.396 15.192 11.118 1.00 94.31 199 GLU A N 1
ATOM 1517 C CA . GLU A 1 199 ? 3.997 15.867 12.269 1.00 94.31 199 GLU A CA 1
ATOM 1518 C C . GLU A 1 199 ? 4.363 14.891 13.389 1.00 94.31 199 GLU A C 1
ATOM 1520 O O . GLU A 1 199 ? 5.452 14.995 13.957 1.00 94.31 199 GLU A O 1
ATOM 1525 N N . LEU A 1 200 ? 3.478 13.941 13.706 1.00 94.62 200 LEU A N 1
ATOM 1526 C CA . LEU A 1 200 ? 3.732 12.917 14.719 1.00 94.62 200 LEU A CA 1
ATOM 1527 C C . LEU A 1 200 ? 4.966 12.081 14.358 1.00 94.62 200 LEU A C 1
ATOM 1529 O O . LEU A 1 200 ? 5.878 11.940 15.175 1.00 94.62 200 LEU A O 1
ATOM 1533 N N . ARG A 1 201 ? 5.049 11.617 13.106 1.00 92.94 201 ARG A N 1
ATOM 1534 C CA . ARG A 1 201 ? 6.223 10.915 12.580 1.00 92.94 201 ARG A CA 1
ATOM 1535 C C . ARG A 1 201 ? 7.479 11.773 12.660 1.00 92.94 201 ARG A C 1
ATOM 1537 O O . ARG A 1 201 ? 8.479 11.329 13.218 1.00 92.94 201 ARG A O 1
ATOM 1544 N N . PHE A 1 202 ? 7.429 13.012 12.180 1.00 92.06 202 PHE A N 1
ATOM 1545 C CA . PHE A 1 202 ? 8.578 13.919 12.200 1.00 92.06 202 PHE A CA 1
ATOM 1546 C C . PHE A 1 202 ? 9.112 14.170 13.618 1.00 92.06 202 PHE A C 1
ATOM 1548 O O . PHE A 1 202 ? 10.327 14.273 13.808 1.00 92.06 202 PHE A O 1
ATOM 1555 N N . ARG A 1 203 ? 8.223 14.264 14.617 1.00 92.44 203 ARG A N 1
ATOM 1556 C CA . ARG A 1 203 ? 8.586 14.436 16.035 1.00 92.44 203 ARG A CA 1
ATOM 1557 C C . ARG A 1 203 ? 9.145 13.166 16.674 1.00 92.44 203 ARG A C 1
ATOM 1559 O O . ARG A 1 203 ? 9.883 13.276 17.643 1.00 92.44 203 ARG A O 1
ATOM 1566 N N . SER A 1 204 ? 8.841 11.990 16.125 1.00 91.75 204 SER A N 1
ATOM 1567 C CA . SER A 1 204 ? 9.355 10.699 16.610 1.00 91.75 204 SER A CA 1
ATOM 1568 C C . SER A 1 204 ? 10.789 10.378 16.167 1.00 91.75 204 SER A C 1
ATOM 1570 O O . SER A 1 204 ? 11.298 9.300 16.461 1.00 91.75 204 SER A O 1
ATOM 1572 N N . ARG A 1 205 ? 11.440 11.289 15.435 1.00 90.69 205 ARG A N 1
ATOM 1573 C CA . ARG A 1 205 ? 12.787 11.099 14.894 1.00 90.69 205 ARG A CA 1
ATOM 1574 C C . ARG A 1 205 ? 13.847 11.003 15.987 1.00 90.69 205 ARG A C 1
ATOM 1576 O O . ARG A 1 205 ? 13.984 11.903 16.813 1.00 90.69 205 ARG A O 1
ATOM 1583 N N . VAL A 1 206 ? 14.659 9.955 15.912 1.00 89.31 206 VAL A N 1
ATOM 1584 C CA . VAL A 1 206 ? 15.802 9.704 16.788 1.00 89.31 206 VAL A CA 1
ATOM 1585 C C . VAL A 1 206 ? 17.032 9.417 15.934 1.00 89.31 206 VAL A C 1
ATOM 1587 O O . VAL A 1 206 ? 17.026 8.520 15.094 1.00 89.31 206 VAL A O 1
ATOM 1590 N N . TRP A 1 207 ? 18.104 10.173 16.164 1.00 88.62 207 TRP A N 1
ATOM 1591 C CA . TRP A 1 207 ? 19.404 9.913 15.551 1.00 88.62 207 TRP A CA 1
ATOM 1592 C C . TRP A 1 207 ? 20.152 8.856 16.351 1.00 88.62 207 TRP A C 1
ATOM 1594 O O . TRP A 1 207 ? 20.429 9.058 17.535 1.00 88.62 207 TRP A O 1
ATOM 1604 N N . CYS A 1 208 ? 20.491 7.748 15.699 1.00 87.44 208 CYS A N 1
ATOM 1605 C CA . CYS A 1 208 ? 21.192 6.638 16.320 1.00 87.44 208 CYS A CA 1
ATOM 1606 C C . CYS A 1 208 ? 22.614 6.494 15.784 1.00 87.44 208 CYS A C 1
ATOM 1608 O O . CYS A 1 208 ? 22.834 6.667 14.585 1.00 87.44 208 CYS A O 1
ATOM 1610 N N . PRO A 1 209 ? 23.593 6.177 16.651 1.00 87.62 209 PRO A N 1
ATOM 1611 C CA . PRO A 1 209 ? 24.928 5.824 16.193 1.00 87.62 209 PRO A CA 1
ATOM 1612 C C . PRO A 1 209 ? 24.861 4.519 15.394 1.00 87.62 209 PRO A C 1
ATOM 1614 O O . PRO A 1 209 ? 24.240 3.545 15.831 1.00 87.62 209 PRO A O 1
ATOM 1617 N N . ALA A 1 210 ? 25.492 4.494 14.225 1.00 82.31 210 ALA A N 1
ATOM 1618 C CA . ALA A 1 210 ? 25.670 3.283 13.445 1.00 82.31 210 ALA A CA 1
ATOM 1619 C C . ALA A 1 210 ? 26.625 2.343 14.189 1.00 82.31 210 ALA A C 1
ATOM 1621 O O . ALA A 1 210 ? 27.682 2.743 14.668 1.00 82.31 210 ALA A O 1
ATOM 1622 N N . VAL A 1 211 ? 26.255 1.067 14.286 1.00 73.88 211 VAL A N 1
ATOM 1623 C CA . VAL A 1 211 ? 27.047 0.073 15.034 1.00 73.88 211 VAL A CA 1
ATOM 1624 C C . VAL A 1 211 ? 28.345 -0.287 14.295 1.00 73.88 211 VAL A C 1
ATOM 1626 O O . VAL A 1 211 ? 29.321 -0.690 14.922 1.00 73.88 211 VAL A O 1
ATOM 1629 N N . ASN A 1 212 ? 28.371 -0.106 12.970 1.00 76.19 212 ASN A N 1
ATOM 1630 C CA . ASN A 1 212 ? 29.447 -0.575 12.091 1.00 76.19 212 ASN A CA 1
ATOM 1631 C C . ASN A 1 212 ? 30.263 0.554 11.440 1.00 76.19 212 ASN A C 1
ATOM 1633 O O . ASN A 1 212 ? 31.175 0.272 10.667 1.00 76.19 212 ASN A O 1
ATOM 1637 N N . GLU A 1 213 ? 29.962 1.817 11.749 1.00 74.88 213 GLU A N 1
ATOM 1638 C CA . GLU A 1 213 ? 30.624 2.982 11.158 1.00 74.88 213 GLU A CA 1
ATOM 1639 C C . GLU A 1 213 ? 30.967 3.984 12.274 1.00 74.88 213 GLU A C 1
ATOM 1641 O O . GLU A 1 213 ? 30.048 4.492 12.913 1.00 74.88 213 GLU A O 1
ATOM 1646 N N . PRO A 1 214 ? 32.260 4.268 12.544 1.00 69.25 214 PRO A N 1
ATOM 1647 C CA . PRO A 1 214 ? 32.700 5.057 13.706 1.00 69.25 214 PRO A CA 1
ATOM 1648 C C . PRO A 1 214 ? 32.075 6.453 13.839 1.00 69.25 214 PRO A C 1
ATOM 1650 O O . PRO A 1 214 ? 31.889 6.920 14.959 1.00 69.25 214 PRO A O 1
ATOM 1653 N N . ASP A 1 215 ? 31.725 7.075 12.711 1.00 75.81 215 ASP A N 1
ATOM 1654 C CA . ASP A 1 215 ? 31.025 8.366 12.626 1.00 75.81 215 ASP A CA 1
ATOM 1655 C C . ASP A 1 215 ? 29.666 8.233 11.911 1.00 75.81 215 ASP A C 1
ATOM 1657 O O . ASP A 1 215 ? 29.044 9.222 11.521 1.00 75.81 215 ASP A O 1
ATOM 1661 N N . GLY A 1 216 ? 29.221 6.995 11.681 1.00 79.31 216 GLY A N 1
ATOM 1662 C CA . GLY A 1 216 ? 27.965 6.729 11.005 1.00 79.31 216 GLY A CA 1
ATOM 1663 C C . GLY A 1 216 ? 26.800 7.027 11.933 1.00 79.31 216 GLY A C 1
ATOM 1664 O O . GLY A 1 216 ? 26.802 6.683 13.118 1.00 79.31 216 GLY A O 1
ATOM 1665 N N . HIS A 1 217 ? 25.769 7.642 11.378 1.00 84.00 217 HIS A N 1
ATOM 1666 C CA . HIS A 1 217 ? 24.503 7.849 12.055 1.00 84.00 217 HIS A CA 1
ATOM 1667 C C . HIS A 1 217 ? 23.380 7.426 11.123 1.00 84.00 217 HIS A C 1
ATOM 1669 O O . HIS A 1 217 ? 23.458 7.648 9.918 1.00 84.00 217 HIS A O 1
ATOM 1675 N N . TYR A 1 218 ? 22.326 6.850 11.685 1.00 83.69 218 TYR A N 1
ATOM 1676 C CA . TYR A 1 218 ? 21.098 6.578 10.952 1.00 83.69 218 TYR A CA 1
ATOM 1677 C C . TYR A 1 218 ? 19.908 7.171 11.695 1.00 83.69 218 TYR A C 1
ATOM 1679 O O . TYR A 1 218 ? 19.917 7.330 12.921 1.00 83.69 2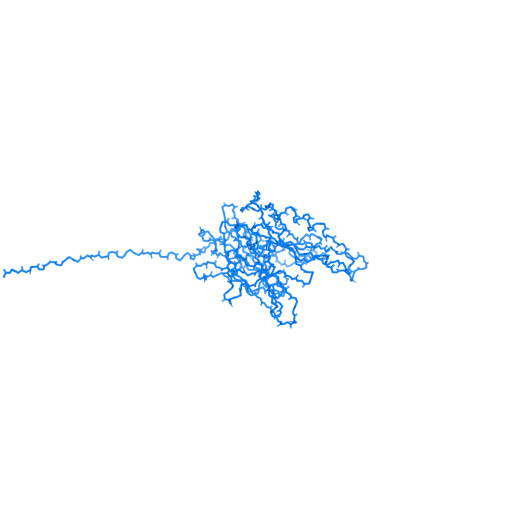18 TYR A O 1
ATOM 1687 N N . LEU A 1 219 ? 18.890 7.535 10.927 1.00 86.88 219 LEU A N 1
ATOM 1688 C CA . LEU A 1 219 ? 17.663 8.104 11.442 1.00 86.88 219 LEU A CA 1
ATOM 1689 C C . LEU A 1 219 ? 16.647 6.987 11.676 1.00 86.88 219 LEU A C 1
ATOM 1691 O O . LEU A 1 219 ? 16.295 6.254 10.758 1.00 86.88 219 LEU A O 1
ATOM 1695 N N . ARG A 1 220 ? 16.140 6.882 12.904 1.00 87.25 220 ARG A N 1
ATOM 1696 C CA . ARG A 1 220 ? 14.952 6.084 13.221 1.00 87.25 220 ARG A CA 1
ATOM 1697 C C . ARG A 1 220 ? 13.762 7.000 13.415 1.00 87.25 220 ARG A C 1
ATOM 1699 O O . ARG A 1 220 ? 13.910 8.100 13.941 1.00 87.25 220 ARG A O 1
ATOM 1706 N N . GLN A 1 221 ? 12.581 6.549 13.026 1.00 90.31 221 GLN A N 1
ATOM 1707 C CA . GLN A 1 221 ? 11.325 7.250 13.279 1.00 90.31 221 GLN A CA 1
ATOM 1708 C C . GLN A 1 221 ? 10.155 6.296 13.129 1.00 90.31 221 GLN A C 1
ATOM 1710 O O . GLN A 1 221 ? 10.276 5.299 12.425 1.00 90.31 221 GLN A O 1
ATOM 1715 N N . GLY A 1 222 ? 9.027 6.631 13.750 1.00 90.94 222 GLY A N 1
ATOM 1716 C CA . GLY A 1 222 ? 7.810 5.842 13.641 1.00 90.94 222 GLY A CA 1
ATOM 1717 C C . GLY A 1 222 ? 7.337 5.676 12.197 1.00 90.94 222 GLY A C 1
ATOM 1718 O O . GLY A 1 222 ? 7.573 6.516 11.321 1.00 90.94 222 GLY A O 1
ATOM 1719 N N . GLN A 1 223 ? 6.637 4.579 11.959 1.00 90.31 223 GLN A N 1
ATOM 1720 C CA . GLN A 1 223 ? 6.051 4.264 10.668 1.00 90.31 223 GLN A CA 1
ATOM 1721 C C . GLN A 1 223 ? 4.613 4.775 10.619 1.00 90.31 223 GLN A C 1
ATOM 1723 O O . GLN A 1 223 ? 3.889 4.727 11.613 1.00 90.31 223 GLN A O 1
ATOM 1728 N N . VAL A 1 224 ? 4.212 5.281 9.455 1.00 92.81 224 VAL A N 1
ATOM 1729 C CA . VAL A 1 224 ? 2.838 5.699 9.173 1.00 92.81 224 VAL A CA 1
ATOM 1730 C C . VAL A 1 224 ? 2.392 4.968 7.925 1.00 92.81 224 VAL A C 1
ATOM 1732 O O . VAL A 1 224 ? 3.073 5.022 6.903 1.00 92.81 224 VAL A O 1
ATOM 1735 N N . TYR A 1 225 ? 1.251 4.304 8.012 1.00 90.88 225 TYR A N 1
ATOM 1736 C CA . TYR A 1 225 ? 0.618 3.653 6.877 1.00 90.88 225 TYR A CA 1
ATOM 1737 C C . TYR A 1 225 ? -0.892 3.688 7.056 1.00 90.88 225 TYR A C 1
ATOM 1739 O O . TYR A 1 225 ? -1.401 3.740 8.177 1.00 90.88 225 TYR A O 1
ATOM 1747 N N . ASP A 1 226 ? -1.610 3.711 5.945 1.00 91.50 226 ASP A N 1
ATOM 1748 C CA . ASP A 1 226 ? -3.058 3.654 5.961 1.00 91.50 226 ASP A CA 1
ATOM 1749 C C . ASP A 1 226 ? -3.539 2.200 6.033 1.00 91.50 226 ASP A C 1
ATOM 1751 O O . ASP A 1 226 ? -2.881 1.269 5.571 1.00 91.50 226 ASP A O 1
ATOM 1755 N N . ILE A 1 227 ? -4.718 2.011 6.601 1.00 92.94 227 ILE A N 1
ATOM 1756 C CA . ILE A 1 227 ? -5.385 0.724 6.778 1.00 92.94 227 ILE A CA 1
ATOM 1757 C C . ILE A 1 227 ? -6.809 0.814 6.215 1.00 92.94 227 ILE A C 1
ATOM 1759 O O . ILE A 1 227 ? -7.297 1.919 5.951 1.00 92.94 227 ILE A O 1
ATOM 1763 N N . PRO A 1 228 ? -7.485 -0.321 5.972 1.00 93.69 228 PRO A N 1
ATOM 1764 C CA . PRO A 1 228 ? -8.901 -0.302 5.628 1.00 93.69 228 PRO A CA 1
ATOM 1765 C C . PRO A 1 228 ? -9.734 0.502 6.637 1.00 93.69 228 PRO A C 1
ATOM 1767 O O . PRO A 1 228 ? -9.311 0.714 7.769 1.00 93.69 228 PRO A O 1
ATOM 1770 N N . ASP A 1 229 ? -10.925 0.921 6.219 1.00 94.12 229 ASP A N 1
ATOM 1771 C CA . ASP A 1 229 ? -11.930 1.512 7.109 1.00 94.12 229 ASP A CA 1
ATOM 1772 C C . ASP A 1 229 ? -12.254 0.544 8.261 1.00 94.12 229 ASP A C 1
ATOM 1774 O O . ASP A 1 229 ? -12.719 -0.571 7.998 1.00 94.12 229 ASP A O 1
ATOM 1778 N N . VAL A 1 230 ? -12.016 0.959 9.510 1.00 95.81 230 VAL A N 1
ATOM 1779 C CA . VAL A 1 230 ? -12.337 0.179 10.718 1.00 95.81 230 VAL A CA 1
ATOM 1780 C C . VAL A 1 230 ? -13.448 0.807 11.565 1.00 95.81 230 VAL A C 1
ATOM 1782 O O . VAL A 1 230 ? -13.888 0.198 12.545 1.00 95.81 230 VAL A O 1
ATOM 1785 N N . ASN A 1 231 ? -13.926 2.006 11.215 1.00 95.75 231 ASN A N 1
ATOM 1786 C CA . ASN A 1 231 ? -14.984 2.714 11.946 1.00 95.75 231 ASN A CA 1
ATOM 1787 C C . ASN A 1 231 ? -16.344 2.727 11.206 1.00 95.75 231 ASN A C 1
ATOM 1789 O O . ASN A 1 231 ? -17.371 3.047 11.813 1.00 95.75 231 ASN A O 1
ATOM 1793 N N . GLY A 1 232 ? -16.366 2.323 9.934 1.00 94.00 232 GLY A N 1
ATOM 1794 C CA . GLY A 1 232 ? -17.543 2.224 9.076 1.00 94.00 232 GLY A CA 1
ATOM 1795 C C . GLY A 1 232 ? -17.968 3.526 8.396 1.00 94.00 232 GLY A C 1
ATOM 1796 O O . GLY A 1 232 ? -19.109 3.603 7.932 1.00 94.00 232 GLY A O 1
ATOM 1797 N N . ASP A 1 233 ? -17.122 4.556 8.355 1.00 91.62 233 ASP A N 1
ATOM 1798 C CA . ASP A 1 233 ? -17.447 5.845 7.731 1.00 91.62 233 ASP A CA 1
ATOM 1799 C C . ASP A 1 233 ? -17.148 5.910 6.219 1.00 91.62 233 ASP A C 1
ATOM 1801 O O . ASP A 1 233 ? -17.483 6.893 5.544 1.00 91.62 233 ASP A O 1
ATOM 1805 N N . GLY A 1 234 ? -16.586 4.833 5.663 1.00 89.94 234 GLY A N 1
ATOM 1806 C CA . GLY A 1 234 ? -16.224 4.697 4.258 1.00 89.94 234 GLY A CA 1
ATOM 1807 C C . GLY A 1 234 ? -14.922 5.402 3.874 1.00 89.94 234 GLY A C 1
ATOM 1808 O O . GLY A 1 234 ? -14.610 5.478 2.681 1.00 89.94 234 GLY A O 1
ATOM 1809 N N . LEU A 1 235 ? -14.176 5.942 4.838 1.00 91.06 235 LEU A N 1
ATOM 1810 C CA . LEU A 1 235 ? -12.832 6.479 4.674 1.00 91.06 235 LEU A CA 1
ATOM 1811 C C . LEU A 1 235 ? -11.822 5.504 5.266 1.00 91.06 235 LEU A C 1
ATOM 1813 O O . LEU A 1 235 ? -12.116 4.693 6.132 1.00 91.06 235 LEU A O 1
ATOM 1817 N N . ARG A 1 236 ? -10.599 5.563 4.752 1.00 92.19 236 ARG A N 1
ATOM 1818 C CA . ARG A 1 236 ? -9.518 4.750 5.294 1.00 92.19 236 ARG A CA 1
ATOM 1819 C C . ARG A 1 236 ? -8.965 5.366 6.558 1.00 92.19 236 ARG A C 1
ATOM 1821 O O . ARG A 1 236 ? -8.880 6.590 6.676 1.00 92.19 236 ARG A O 1
ATOM 1828 N N . ASP A 1 237 ? -8.530 4.493 7.443 1.00 94.62 237 ASP A N 1
ATOM 1829 C CA . ASP A 1 237 ? -7.927 4.866 8.707 1.00 94.62 237 ASP A CA 1
ATOM 1830 C C . ASP A 1 237 ? -6.411 4.705 8.626 1.00 94.62 237 ASP A C 1
ATOM 1832 O O . ASP A 1 237 ? -5.849 4.355 7.587 1.00 94.62 237 ASP A O 1
ATOM 1836 N N . TRP A 1 238 ? -5.717 5.017 9.711 1.00 95.38 238 TRP A N 1
ATOM 1837 C CA . TRP A 1 238 ? -4.264 5.068 9.731 1.00 95.38 238 TRP A CA 1
ATOM 1838 C C . TRP A 1 238 ? -3.709 4.365 10.952 1.00 95.38 238 TRP A C 1
ATOM 1840 O O . TRP A 1 238 ? -4.292 4.405 12.035 1.00 95.38 238 TRP A O 1
ATOM 1850 N N . VAL A 1 239 ? -2.526 3.787 10.790 1.00 95.25 239 VAL A N 1
ATOM 1851 C CA . VAL A 1 239 ? -1.706 3.335 11.904 1.00 95.25 239 VAL A CA 1
ATOM 1852 C C . VAL A 1 239 ? -0.461 4.201 11.989 1.00 95.25 239 VAL A C 1
ATOM 1854 O O . VAL A 1 239 ? 0.231 4.439 10.998 1.00 95.25 239 VAL A O 1
ATOM 1857 N N . PHE A 1 240 ? -0.166 4.650 13.206 1.00 95.44 240 PHE A N 1
ATOM 1858 C CA . PHE A 1 240 ? 1.158 5.121 13.581 1.00 95.44 240 PHE A CA 1
ATOM 1859 C C .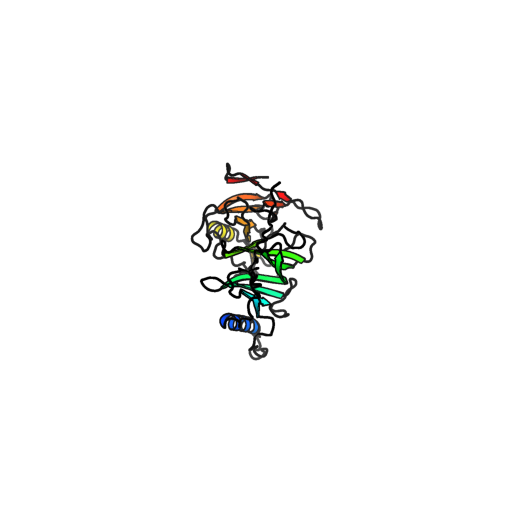 PHE A 1 240 ? 1.808 4.057 14.462 1.00 95.44 240 PHE A C 1
ATOM 1861 O O . PHE A 1 240 ? 1.314 3.764 15.550 1.00 95.44 240 PHE A O 1
ATOM 1868 N N . ALA A 1 241 ? 2.907 3.474 13.996 1.00 92.69 241 ALA A N 1
ATOM 1869 C CA . ALA A 1 241 ? 3.698 2.514 14.750 1.00 92.69 241 ALA A CA 1
ATOM 1870 C C . ALA A 1 241 ? 4.970 3.213 15.256 1.00 92.69 241 ALA A C 1
ATOM 1872 O O . ALA A 1 241 ? 5.872 3.474 14.455 1.00 92.69 241 ALA A O 1
ATOM 1873 N N . PRO A 1 242 ? 5.055 3.560 16.554 1.00 91.44 242 PRO A N 1
ATOM 1874 C CA . PRO A 1 242 ? 6.255 4.164 17.110 1.00 91.44 242 PRO A CA 1
ATOM 1875 C C . PRO A 1 242 ? 7.446 3.222 16.949 1.00 91.44 242 PRO A C 1
ATOM 1877 O O . PRO A 1 242 ? 7.327 2.013 17.143 1.00 91.44 242 PRO A O 1
ATOM 1880 N N . GLU A 1 243 ? 8.609 3.784 16.645 1.00 86.50 243 GLU A N 1
ATOM 1881 C CA . GLU A 1 243 ? 9.847 3.017 16.604 1.00 86.50 243 GLU A CA 1
ATOM 1882 C C . GLU A 1 243 ? 10.624 3.134 17.909 1.00 86.50 243 GLU A C 1
ATOM 1884 O O . GLU A 1 243 ? 10.543 4.128 18.634 1.00 86.50 243 GLU A O 1
ATOM 1889 N N . ALA A 1 244 ? 11.367 2.072 18.219 1.00 82.81 244 ALA A N 1
ATOM 1890 C CA . ALA A 1 244 ? 12.234 2.037 19.382 1.00 82.81 244 ALA A CA 1
ATOM 1891 C C . ALA A 1 244 ? 13.313 3.131 19.285 1.00 82.81 244 ALA A C 1
ATOM 1893 O O . ALA A 1 244 ? 13.791 3.476 18.201 1.00 82.81 244 ALA A O 1
ATOM 1894 N N . GLY A 1 245 ? 13.745 3.644 20.435 1.00 82.81 245 GLY A N 1
ATOM 1895 C CA . GLY A 1 245 ? 14.953 4.460 20.510 1.00 82.81 245 GLY A CA 1
ATOM 1896 C C . GLY A 1 245 ? 16.204 3.625 20.219 1.00 82.81 245 GLY A C 1
ATOM 1897 O O . GLY A 1 245 ? 16.146 2.411 20.021 1.00 82.81 245 GLY A O 1
ATOM 1898 N N . CYS A 1 246 ? 17.377 4.255 20.218 1.00 85.88 246 CYS A N 1
ATOM 1899 C CA . CYS A 1 246 ? 18.629 3.565 19.873 1.00 85.88 246 CYS A CA 1
ATOM 1900 C C . CYS A 1 246 ? 18.987 2.419 20.833 1.00 85.88 246 CYS A C 1
ATOM 1902 O O . CYS A 1 246 ? 19.670 1.479 20.444 1.00 85.88 246 CYS A O 1
ATOM 1904 N N . ALA A 1 247 ? 18.533 2.504 22.085 1.00 84.75 247 ALA A N 1
ATOM 1905 C CA . ALA A 1 247 ? 18.752 1.491 23.117 1.00 84.75 247 ALA A CA 1
ATOM 1906 C C . ALA A 1 247 ? 17.540 1.325 24.051 1.00 84.75 247 ALA A C 1
ATOM 1908 O O . ALA A 1 247 ? 17.653 0.736 25.124 1.00 84.75 247 ALA A O 1
ATOM 1909 N N . THR A 1 248 ? 16.386 1.878 23.676 1.00 83.31 248 THR A N 1
ATOM 1910 C CA . THR A 1 248 ? 15.170 1.876 24.495 1.00 83.31 248 THR A CA 1
ATOM 1911 C C . THR A 1 248 ? 13.995 1.385 23.662 1.00 83.31 248 THR A C 1
ATOM 1913 O O . THR A 1 248 ? 13.941 1.698 22.473 1.00 83.31 248 THR A O 1
ATOM 1916 N N . PRO A 1 249 ? 13.039 0.648 24.250 1.00 82.75 249 PRO A N 1
ATOM 1917 C CA . PRO A 1 249 ? 11.794 0.317 23.564 1.00 82.75 249 PRO A CA 1
ATOM 1918 C C . PRO A 1 249 ? 11.027 1.595 23.176 1.00 82.75 249 PRO A C 1
ATOM 1920 O O . PRO A 1 249 ? 11.345 2.681 23.680 1.00 82.75 249 PRO A O 1
ATOM 1923 N N . PRO A 1 250 ? 10.034 1.496 22.278 1.00 84.06 250 PRO A N 1
ATOM 1924 C CA . PRO A 1 250 ? 9.174 2.628 21.966 1.00 84.06 250 PRO A CA 1
ATOM 1925 C C . PRO A 1 250 ? 8.424 3.099 23.222 1.00 84.06 250 PRO A C 1
ATOM 1927 O O . PRO A 1 250 ? 8.021 2.298 24.064 1.00 84.06 250 PRO A O 1
ATOM 1930 N N . GLU A 1 251 ? 8.215 4.411 23.348 1.00 79.25 251 GLU A N 1
ATOM 1931 C CA . GLU A 1 251 ? 7.550 5.005 24.521 1.00 79.25 251 GLU A CA 1
ATOM 1932 C C . GLU A 1 251 ? 6.061 4.628 24.622 1.00 79.25 251 GLU A C 1
ATOM 1934 O O . GLU A 1 251 ? 5.480 4.631 25.707 1.00 79.25 251 GLU A O 1
ATOM 1939 N N . SER A 1 252 ? 5.439 4.262 23.501 1.00 87.31 252 SER A N 1
ATOM 1940 C CA . SER A 1 252 ? 4.042 3.827 23.414 1.00 87.31 252 SER A CA 1
ATOM 1941 C C . SER A 1 252 ? 3.899 2.672 22.424 1.00 87.31 252 SER A C 1
ATOM 1943 O O . SER A 1 252 ? 4.798 2.441 21.617 1.00 87.31 252 SER A O 1
ATOM 1945 N N . GLY A 1 253 ? 2.790 1.936 22.506 1.00 92.75 253 GLY A N 1
ATOM 1946 C CA . GLY A 1 253 ? 2.437 0.955 21.484 1.00 92.75 253 GLY A CA 1
ATOM 1947 C C . GLY A 1 253 ? 1.912 1.604 20.202 1.00 92.75 253 GLY A C 1
ATOM 1948 O O . GLY A 1 253 ? 1.862 2.830 20.072 1.00 92.75 253 GLY A O 1
ATOM 1949 N N . GLN A 1 254 ? 1.517 0.769 19.245 1.00 94.81 254 GLN A N 1
ATOM 1950 C CA . GLN A 1 254 ? 0.948 1.218 17.979 1.00 94.81 254 GLN A CA 1
ATOM 1951 C C . GLN A 1 254 ? -0.394 1.924 18.192 1.00 94.81 254 GLN A C 1
ATOM 1953 O O . GLN A 1 254 ? -1.146 1.616 19.113 1.00 94.81 254 GLN A O 1
ATOM 1958 N N . GLN A 1 255 ? -0.700 2.886 17.332 1.00 96.50 255 GLN A N 1
ATOM 1959 C CA . GLN A 1 255 ? -1.866 3.751 17.457 1.00 96.50 255 GLN A CA 1
ATOM 1960 C C . GLN A 1 255 ? -2.743 3.635 16.218 1.00 96.50 255 GLN A C 1
ATOM 1962 O O . GLN A 1 255 ? -2.228 3.750 15.108 1.00 96.50 255 GLN A O 1
ATOM 1967 N N . ILE A 1 256 ? -4.054 3.484 16.412 1.00 97.12 256 ILE A N 1
ATOM 1968 C CA . ILE A 1 256 ? -5.048 3.578 15.338 1.00 97.12 256 ILE A CA 1
ATOM 1969 C C . ILE A 1 256 ? -5.639 4.983 15.346 1.00 97.12 256 ILE A C 1
ATOM 1971 O O . ILE A 1 256 ? -6.152 5.450 16.366 1.00 97.12 256 ILE A O 1
ATOM 1975 N N . TRP A 1 257 ? -5.587 5.638 14.195 1.00 97.81 257 TRP A N 1
ATOM 1976 C CA . TRP A 1 257 ? -6.109 6.973 13.954 1.00 97.81 257 TRP A CA 1
ATOM 1977 C C . TRP A 1 257 ? -7.217 6.897 12.914 1.00 97.81 257 TRP A C 1
ATOM 1979 O O . TRP A 1 257 ? -6.962 6.518 11.773 1.00 97.81 257 TRP A O 1
ATOM 1989 N N . VAL A 1 258 ? -8.432 7.273 13.306 1.00 97.31 258 VAL A N 1
ATOM 1990 C CA . VAL A 1 258 ? -9.575 7.272 12.392 1.00 97.31 258 VAL A CA 1
ATOM 1991 C C . VAL A 1 258 ? -9.657 8.579 11.627 1.00 97.31 258 VAL A C 1
ATOM 1993 O O . VAL A 1 258 ? -9.437 9.654 12.201 1.00 97.31 258 VAL A O 1
ATOM 1996 N N . THR A 1 259 ? -9.982 8.507 10.342 1.00 95.88 259 THR A N 1
ATOM 1997 C CA . THR A 1 259 ? -10.289 9.709 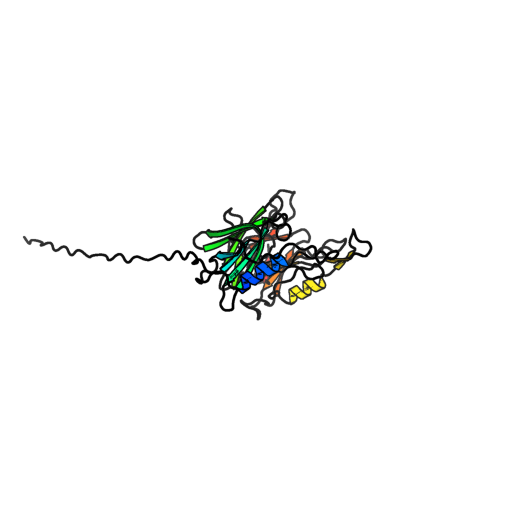9.565 1.00 95.88 259 THR A CA 1
ATOM 1998 C C . THR A 1 259 ? -11.637 10.264 10.035 1.00 95.88 259 THR A C 1
ATOM 2000 O O . THR A 1 259 ? -12.580 9.532 10.273 1.00 95.88 259 THR A O 1
ATOM 2003 N N . THR A 1 260 ? -11.735 11.574 10.255 1.00 94.44 260 THR A N 1
ATOM 2004 C CA . THR A 1 260 ? -12.940 12.236 10.805 1.00 94.44 260 THR A CA 1
ATOM 2005 C C . THR A 1 260 ? -13.641 13.138 9.792 1.00 94.44 260 THR A C 1
ATOM 2007 O O . THR A 1 260 ? -14.699 13.705 10.067 1.00 94.44 260 THR A O 1
ATOM 2010 N N . GLY A 1 261 ? -13.065 13.278 8.600 1.00 90.62 261 GLY A N 1
ATOM 2011 C CA . GLY A 1 261 ? -13.667 14.003 7.493 1.00 90.62 261 GLY A CA 1
ATOM 2012 C C . GLY A 1 261 ? -12.825 13.909 6.230 1.00 90.62 261 GLY A C 1
ATOM 2013 O O . GLY A 1 261 ? -11.612 13.722 6.293 1.00 90.62 261 GLY A O 1
ATOM 2014 N N . ARG A 1 262 ? -13.474 14.070 5.073 1.00 90.88 262 ARG A N 1
ATOM 2015 C CA . ARG A 1 262 ? -12.801 14.097 3.767 1.00 90.88 262 ARG A CA 1
ATOM 2016 C C . ARG A 1 262 ? -11.851 15.290 3.686 1.00 90.88 262 ARG A C 1
ATOM 2018 O O . ARG A 1 262 ? -12.249 16.417 3.981 1.00 90.88 262 ARG A O 1
ATOM 2025 N N . GLY A 1 263 ? -10.617 15.035 3.271 1.00 89.19 263 GLY A N 1
ATOM 2026 C CA . GLY A 1 263 ? -9.642 16.077 2.984 1.00 89.19 263 GLY A CA 1
ATOM 2027 C C . GLY A 1 263 ? -9.790 16.666 1.576 1.00 89.19 263 GLY A C 1
ATOM 2028 O O . GLY A 1 263 ? -10.700 16.292 0.829 1.00 89.19 263 GLY A O 1
ATOM 2029 N N . PRO A 1 264 ? -8.913 17.619 1.217 1.00 87.06 264 PRO A N 1
ATOM 2030 C CA . PRO A 1 264 ? -8.933 18.291 -0.081 1.00 87.06 264 PRO A CA 1
ATOM 2031 C C . PRO A 1 264 ? -8.333 17.450 -1.220 1.00 87.06 264 PRO A C 1
ATOM 2033 O O . PRO A 1 264 ? -8.449 17.848 -2.378 1.00 87.06 264 PRO A O 1
ATOM 2036 N N . GLY A 1 265 ? -7.665 16.334 -0.905 1.00 84.44 265 GLY A N 1
ATOM 2037 C CA . GLY A 1 265 ? -7.044 15.451 -1.886 1.00 84.44 265 GLY A CA 1
ATOM 2038 C C . GLY A 1 265 ? -8.060 14.647 -2.699 1.00 84.44 265 GLY A C 1
ATOM 2039 O O . GLY A 1 265 ? -9.262 14.615 -2.405 1.00 84.44 265 GLY A O 1
ATOM 2040 N N . ALA A 1 266 ? -7.565 13.964 -3.733 1.00 81.94 266 ALA A N 1
ATOM 2041 C CA . ALA A 1 266 ? -8.383 13.054 -4.527 1.00 81.94 266 ALA A CA 1
ATOM 2042 C C . ALA A 1 266 ? -9.065 12.020 -3.615 1.00 81.94 266 ALA A C 1
ATOM 2044 O O . ALA A 1 266 ? -8.504 11.587 -2.614 1.00 81.94 266 ALA A O 1
ATOM 2045 N N . HIS A 1 267 ? -10.317 11.674 -3.922 1.00 82.44 267 HIS A N 1
ATOM 2046 C CA . HIS A 1 267 ? -11.102 10.687 -3.168 1.00 82.44 267 HIS A CA 1
ATOM 2047 C C . HIS A 1 267 ? -11.291 10.983 -1.660 1.00 82.44 267 HIS A C 1
ATOM 2049 O O . HIS A 1 267 ? -11.846 10.156 -0.938 1.00 82.44 267 HIS A O 1
ATOM 2055 N N . GLY A 1 268 ? -10.967 12.198 -1.194 1.00 82.00 268 GLY A N 1
ATOM 2056 C CA . GLY A 1 268 ? -11.075 12.607 0.210 1.00 82.00 268 GLY A CA 1
ATOM 2057 C C . GLY A 1 268 ? -9.801 12.400 1.033 1.00 82.00 268 GLY A C 1
ATOM 2058 O O . GLY A 1 268 ? -9.874 12.446 2.261 1.00 82.00 268 GLY A O 1
ATOM 2059 N N . GLU A 1 269 ? -8.658 12.184 0.383 1.00 85.62 269 GLU A N 1
ATOM 2060 C CA . GLU A 1 269 ? -7.340 12.087 1.015 1.00 85.62 269 GLU A CA 1
ATOM 2061 C C . GLU A 1 269 ? -6.917 13.369 1.757 1.00 85.62 269 GLU A C 1
ATOM 2063 O O . GLU A 1 269 ? -7.378 14.474 1.454 1.00 85.62 269 GLU A O 1
ATOM 2068 N N . GLY A 1 270 ? -6.018 13.224 2.740 1.00 86.31 270 GLY A N 1
ATOM 2069 C CA . GLY A 1 270 ? -5.543 14.329 3.582 1.00 86.31 270 GLY A CA 1
ATOM 2070 C C . GLY A 1 270 ? -6.568 14.812 4.613 1.00 86.31 270 GLY A C 1
ATOM 2071 O O . GLY A 1 270 ? -6.502 15.956 5.064 1.00 86.31 270 GLY A O 1
ATOM 2072 N N . GLY A 1 271 ? -7.552 13.972 4.943 1.00 91.75 271 GLY A N 1
ATOM 2073 C CA . GLY A 1 271 ? -8.590 14.259 5.930 1.00 91.75 271 GLY A CA 1
ATOM 2074 C C . GLY A 1 271 ? -8.050 14.510 7.339 1.00 91.75 271 GLY A C 1
ATOM 2075 O O . GLY A 1 271 ? -6.949 14.087 7.692 1.00 91.75 271 GLY A O 1
ATOM 2076 N N . ALA A 1 272 ? -8.841 15.193 8.170 1.00 94.94 272 ALA A N 1
ATOM 2077 C CA . ALA A 1 272 ? -8.537 15.308 9.594 1.00 94.94 272 ALA A CA 1
ATOM 2078 C C . ALA A 1 272 ? -8.616 13.925 10.254 1.00 94.94 272 ALA A C 1
ATOM 2080 O O . ALA A 1 272 ? -9.486 13.132 9.906 1.00 94.94 272 ALA A O 1
ATOM 2081 N N . VAL A 1 273 ? -7.762 13.654 11.239 1.00 97.25 273 VAL A N 1
ATOM 2082 C CA . VAL A 1 273 ? -7.734 12.373 11.961 1.00 97.25 273 VAL A CA 1
ATOM 2083 C C . VAL A 1 273 ? -7.868 12.566 13.464 1.00 97.25 273 VAL A C 1
ATOM 2085 O O . VAL A 1 273 ? -7.485 13.608 13.999 1.00 97.25 273 VAL A O 1
ATOM 2088 N N . ALA A 1 274 ? -8.369 11.539 14.145 1.00 97.31 274 ALA A N 1
ATOM 2089 C CA . ALA A 1 274 ? -8.428 11.465 15.598 1.00 97.31 274 ALA A CA 1
ATOM 2090 C C . ALA A 1 274 ? -7.865 10.130 16.093 1.00 97.31 274 ALA A C 1
ATOM 2092 O O . ALA A 1 274 ? -8.119 9.084 15.499 1.00 97.31 274 ALA A O 1
ATOM 2093 N N . LEU A 1 275 ? -7.111 10.164 17.193 1.00 97.62 275 LEU A N 1
ATOM 2094 C CA . LEU A 1 275 ? -6.619 8.954 17.846 1.00 97.62 275 LEU A CA 1
ATOM 2095 C C . LEU A 1 275 ? -7.813 8.161 18.384 1.00 97.62 275 LEU A C 1
ATOM 2097 O O . LEU A 1 275 ? -8.521 8.640 19.268 1.00 97.62 275 LEU A O 1
ATOM 2101 N N . ALA A 1 276 ? -8.012 6.953 17.866 1.00 97.94 276 ALA A N 1
ATOM 2102 C CA . ALA A 1 276 ? -9.103 6.075 18.266 1.00 97.94 276 ALA A CA 1
ATOM 2103 C C . ALA A 1 276 ? -8.665 5.033 19.294 1.00 97.94 276 ALA A C 1
ATOM 2105 O O . ALA A 1 276 ? -9.497 4.592 20.084 1.00 97.94 276 ALA A O 1
ATOM 2106 N N . TRP A 1 277 ? -7.395 4.613 19.278 1.00 97.81 277 TRP A N 1
ATOM 2107 C CA . TRP A 1 277 ? -6.885 3.578 20.179 1.00 97.81 277 TRP A CA 1
ATOM 2108 C C . TRP A 1 277 ? -5.353 3.506 20.190 1.00 97.81 277 TRP A C 1
ATOM 2110 O O . TRP A 1 277 ? -4.713 3.841 19.194 1.00 97.81 277 TRP A O 1
ATOM 2120 N N . THR A 1 278 ? -4.780 3.027 21.298 1.00 96.94 278 THR A N 1
ATOM 2121 C CA . THR A 1 278 ? -3.335 2.802 21.472 1.00 96.94 278 THR A CA 1
ATOM 2122 C C . THR A 1 278 ? -3.094 1.430 22.091 1.00 96.94 278 THR A C 1
ATOM 2124 O O . THR A 1 278 ? -3.693 1.108 23.119 1.00 96.94 278 THR A O 1
ATOM 2127 N N . SER A 1 279 ? -2.182 0.653 21.510 1.00 94.88 279 SER A N 1
ATOM 2128 C CA . SER A 1 279 ? -1.817 -0.672 21.999 1.00 94.88 279 SER A CA 1
ATOM 2129 C C . SER A 1 279 ? -0.912 -0.622 23.226 1.00 94.88 279 SER A C 1
ATOM 2131 O O . SER A 1 279 ? -0.184 0.357 23.439 1.00 94.88 279 SER A O 1
ATOM 2133 N N . PRO A 1 280 ? -0.868 -1.709 24.015 1.00 93.12 280 PRO A N 1
ATOM 2134 C CA . PRO A 1 280 ? 0.296 -1.987 24.847 1.00 93.12 280 PRO A CA 1
ATOM 2135 C C . PRO A 1 280 ? 1.575 -2.070 23.991 1.00 93.12 280 PRO A C 1
ATOM 2137 O O . PRO A 1 280 ? 1.518 -2.392 22.802 1.00 93.12 280 PRO A O 1
ATOM 2140 N N . GLN A 1 281 ? 2.732 -1.764 24.586 1.00 89.94 281 GLN A N 1
ATOM 2141 C CA . GLN A 1 281 ? 4.012 -1.603 23.868 1.00 89.94 281 GLN A CA 1
ATOM 2142 C C . GLN A 1 281 ? 4.496 -2.865 23.138 1.00 89.94 281 GLN A C 1
ATOM 2144 O O . GLN A 1 281 ? 5.212 -2.760 22.149 1.00 89.94 281 GLN A O 1
ATOM 2149 N N . ASP A 1 282 ? 4.131 -4.043 23.632 1.00 87.31 282 ASP A N 1
ATOM 2150 C CA . ASP A 1 282 ? 4.507 -5.352 23.093 1.00 87.31 282 ASP A CA 1
ATOM 2151 C C . ASP A 1 282 ? 3.452 -5.939 22.142 1.00 87.31 282 ASP A C 1
ATOM 2153 O O . ASP A 1 282 ? 3.622 -7.051 21.655 1.00 87.31 282 ASP A O 1
ATOM 2157 N N . HIS A 1 283 ? 2.361 -5.217 21.881 1.00 90.62 283 HIS A N 1
ATOM 2158 C CA . HIS A 1 283 ? 1.299 -5.657 20.979 1.00 90.62 283 HIS A CA 1
ATOM 2159 C C . HIS A 1 283 ? 1.431 -4.969 19.617 1.00 90.62 283 HIS A C 1
ATOM 2161 O O . HIS A 1 283 ? 1.893 -3.828 19.524 1.00 90.62 283 HIS A O 1
ATOM 2167 N N . TRP A 1 284 ? 0.969 -5.639 18.563 1.00 90.38 284 TRP A N 1
ATOM 2168 C CA . TRP A 1 284 ? 0.879 -5.068 17.218 1.00 90.38 284 TRP A CA 1
ATOM 2169 C C . TRP A 1 284 ? -0.552 -5.101 16.692 1.00 90.38 284 TRP A C 1
ATOM 2171 O O . TRP A 1 284 ? -1.418 -5.791 17.235 1.00 90.38 284 TRP A O 1
ATOM 2181 N N . ILE A 1 285 ? -0.802 -4.312 15.651 1.00 92.38 285 ILE A N 1
ATOM 2182 C CA . ILE A 1 285 ? -2.098 -4.231 14.989 1.00 92.38 285 ILE A CA 1
ATOM 2183 C C . ILE A 1 285 ? -2.071 -5.095 13.732 1.00 92.38 285 ILE A C 1
ATOM 2185 O O . ILE A 1 285 ? -1.179 -4.987 12.890 1.00 92.38 285 ILE A O 1
ATOM 2189 N N . GLU A 1 286 ? -3.098 -5.919 13.597 1.00 92.88 286 GLU A N 1
ATOM 2190 C CA . GLU A 1 286 ? -3.478 -6.568 12.348 1.00 92.88 286 GLU A CA 1
ATOM 2191 C C . GLU A 1 286 ? -4.900 -6.147 11.981 1.00 92.88 286 GLU A C 1
ATOM 2193 O O . GLU A 1 286 ? -5.600 -5.511 12.769 1.00 92.88 286 GLU A O 1
ATOM 2198 N N . TYR A 1 287 ? -5.343 -6.486 10.780 1.00 92.75 287 TYR A N 1
ATOM 2199 C CA . TYR A 1 287 ? -6.710 -6.233 10.350 1.00 92.75 287 TYR A CA 1
ATOM 2200 C C . TYR A 1 287 ? -7.252 -7.415 9.552 1.00 92.75 287 TYR A C 1
ATOM 2202 O O . TYR A 1 287 ? -6.532 -8.055 8.786 1.00 92.75 287 TYR A O 1
ATOM 2210 N N . ASP A 1 288 ? -8.528 -7.720 9.761 1.00 94.31 288 ASP A N 1
ATOM 2211 C CA . ASP A 1 288 ? -9.266 -8.741 9.026 1.00 94.31 288 ASP A CA 1
ATOM 2212 C C . ASP A 1 288 ? -10.168 -8.073 7.984 1.00 94.31 288 ASP A C 1
ATOM 2214 O O . ASP A 1 288 ? -11.053 -7.285 8.330 1.00 94.31 288 ASP A O 1
ATOM 2218 N N . VAL A 1 289 ? -9.926 -8.384 6.707 1.00 94.19 289 VAL A N 1
ATOM 2219 C CA . VAL A 1 289 ? -10.668 -7.839 5.554 1.00 94.19 289 VAL A CA 1
ATOM 2220 C C . VAL A 1 289 ? -11.735 -8.794 5.008 1.00 94.19 289 VAL A C 1
ATOM 2222 O O . VAL A 1 289 ? -12.187 -8.638 3.871 1.00 94.19 289 VAL A O 1
ATOM 2225 N N . SER A 1 290 ? -12.132 -9.807 5.782 1.00 93.88 290 SER A N 1
ATOM 2226 C CA . SER A 1 290 ? -13.251 -10.696 5.433 1.00 93.88 290 SER A CA 1
ATOM 2227 C C . SER A 1 290 ? -14.589 -9.959 5.347 1.00 93.88 290 SER A C 1
ATOM 2229 O O . SER A 1 290 ? -15.463 -10.361 4.577 1.00 93.88 290 SER A O 1
ATOM 2231 N N . GLU A 1 291 ? -14.724 -8.850 6.074 1.00 91.81 291 GLU A N 1
ATOM 2232 C CA . GLU A 1 291 ? -15.908 -7.997 6.101 1.00 91.81 291 GLU A CA 1
ATOM 2233 C C . GLU A 1 291 ? -15.545 -6.520 5.867 1.00 91.81 291 GLU A C 1
ATOM 2235 O O . GLU A 1 291 ? -14.375 -6.130 5.831 1.00 91.81 291 GLU A O 1
ATOM 2240 N N . ARG A 1 292 ? -16.575 -5.694 5.646 1.00 89.75 292 ARG A N 1
ATOM 2241 C CA . ARG A 1 292 ? -16.465 -4.238 5.490 1.00 89.75 292 ARG A CA 1
ATOM 2242 C C . ARG A 1 292 ? -17.506 -3.551 6.385 1.00 89.75 292 ARG A C 1
ATOM 2244 O O . ARG A 1 292 ? -18.692 -3.837 6.195 1.00 89.75 292 ARG A O 1
ATOM 2251 N N . PRO A 1 293 ? -17.118 -2.638 7.296 1.00 93.88 293 PRO A N 1
ATOM 2252 C CA . PRO A 1 293 ? -15.741 -2.225 7.609 1.00 93.88 293 PRO A CA 1
ATOM 2253 C C . PRO A 1 293 ? -14.865 -3.394 8.079 1.00 93.88 293 PRO A C 1
ATOM 2255 O O . PRO A 1 293 ? -15.377 -4.419 8.530 1.00 93.88 293 PRO A O 1
ATOM 2258 N N . ALA A 1 294 ? -13.553 -3.253 7.910 1.00 95.69 294 ALA A N 1
ATOM 2259 C CA . ALA A 1 294 ? -12.596 -4.247 8.368 1.00 95.69 294 ALA A CA 1
ATOM 2260 C C . ALA A 1 294 ? -12.559 -4.282 9.899 1.00 95.69 294 ALA A C 1
ATOM 2262 O O . ALA A 1 294 ? -12.863 -3.297 10.575 1.00 95.69 294 ALA A O 1
ATOM 2263 N N . THR A 1 295 ? -12.140 -5.412 10.460 1.00 96.31 295 THR A N 1
ATOM 2264 C CA . THR A 1 295 ? -11.958 -5.532 11.911 1.00 96.31 295 THR A CA 1
ATOM 2265 C C . THR A 1 295 ? -10.490 -5.337 12.258 1.00 96.31 295 THR A C 1
ATOM 2267 O O . THR A 1 295 ? -9.658 -6.156 11.874 1.00 96.31 295 THR A O 1
ATOM 2270 N N . ALA A 1 296 ? -10.159 -4.281 13.005 1.00 95.88 296 ALA A N 1
ATOM 2271 C CA . ALA A 1 296 ? -8.837 -4.155 13.615 1.00 95.88 296 ALA A CA 1
ATOM 2272 C C . ALA A 1 296 ? -8.656 -5.218 14.708 1.00 95.88 296 ALA A C 1
ATOM 2274 O O . ALA A 1 296 ? -9.563 -5.475 15.498 1.00 95.88 296 ALA A O 1
ATOM 2275 N N . LEU A 1 297 ? -7.476 -5.819 14.772 1.00 95.50 297 LEU A N 1
ATOM 2276 C CA . LEU A 1 297 ? -7.096 -6.831 15.746 1.00 95.50 297 LEU A CA 1
ATOM 2277 C C . LEU A 1 297 ? -5.889 -6.323 16.527 1.00 95.50 297 LEU A C 1
ATOM 2279 O O . LEU A 1 297 ? -4.876 -5.967 15.928 1.00 95.50 297 LEU A O 1
ATOM 2283 N N . VAL A 1 298 ? -5.962 -6.347 17.856 1.00 94.31 298 VAL A N 1
ATOM 2284 C CA . VAL A 1 298 ? -4.763 -6.221 18.687 1.00 94.31 298 VAL A CA 1
ATOM 2285 C C . VAL A 1 298 ? -4.185 -7.603 18.945 1.00 94.31 298 VAL A C 1
ATOM 2287 O O . VAL A 1 298 ? -4.853 -8.490 19.480 1.00 94.31 298 VAL A O 1
ATOM 2290 N N . VAL A 1 299 ? -2.927 -7.791 18.574 1.00 92.19 299 VAL A N 1
ATOM 2291 C CA . VAL A 1 299 ? -2.266 -9.088 18.614 1.00 92.19 299 VAL A CA 1
ATOM 2292 C C . VAL A 1 299 ? -1.210 -9.100 19.704 1.00 92.19 299 VAL A C 1
ATOM 2294 O O . VAL A 1 299 ? -0.415 -8.171 19.844 1.00 92.19 299 VAL A O 1
ATOM 2297 N N . ARG A 1 300 ? -1.251 -10.164 20.506 1.00 90.06 300 ARG A N 1
ATOM 2298 C CA . ARG A 1 300 ? -0.331 -10.405 21.618 1.00 90.06 300 ARG A CA 1
ATOM 2299 C C . ARG A 1 300 ? 0.853 -11.252 21.175 1.00 90.06 300 ARG A C 1
ATOM 2301 O O . ARG A 1 300 ? 0.634 -12.172 20.392 1.00 90.06 300 ARG A O 1
ATOM 2308 N N . PRO A 1 301 ? 2.048 -11.054 21.754 1.00 86.12 301 PRO A N 1
ATOM 2309 C CA . PRO A 1 301 ? 3.148 -11.993 21.586 1.00 86.12 301 PRO A CA 1
ATOM 2310 C C . PRO A 1 301 ? 2.722 -13.418 21.956 1.00 86.12 301 PRO A C 1
ATOM 2312 O O . PRO A 1 301 ? 2.028 -13.634 22.954 1.00 86.12 301 PRO A O 1
ATOM 2315 N N . CYS A 1 302 ? 3.156 -14.386 21.160 1.00 83.25 302 CYS A N 1
ATOM 2316 C CA . CYS A 1 302 ? 2.988 -15.811 21.409 1.00 83.25 302 CYS A CA 1
ATOM 2317 C C . CYS A 1 302 ? 4.296 -16.549 21.083 1.00 83.25 302 CYS A C 1
ATOM 2319 O O . CYS A 1 302 ? 5.272 -15.927 20.661 1.00 83.25 302 CYS A O 1
ATOM 2321 N N . ASP A 1 303 ? 4.352 -17.859 21.331 1.00 81.19 303 ASP A N 1
ATOM 2322 C CA . ASP A 1 303 ? 5.560 -18.632 21.040 1.00 81.19 303 ASP A CA 1
ATOM 2323 C C . ASP A 1 303 ? 5.846 -18.651 19.529 1.00 81.19 303 ASP A C 1
ATOM 2325 O O . ASP A 1 303 ? 4.932 -18.769 18.712 1.00 81.19 303 ASP A O 1
ATOM 2329 N N . SER A 1 304 ? 7.129 -18.583 19.166 1.00 70.25 304 SER A N 1
ATOM 2330 C CA . SER A 1 304 ? 7.567 -18.558 17.766 1.00 70.25 304 SER A CA 1
ATOM 2331 C C . SER A 1 304 ? 6.976 -19.718 16.955 1.00 70.25 304 SER A C 1
ATOM 2333 O O . SER A 1 304 ? 7.008 -20.877 17.380 1.00 70.25 304 SER A O 1
ATOM 2335 N N . GLY A 1 305 ? 6.458 -19.396 15.767 1.00 63.75 305 GLY A N 1
ATOM 2336 C CA . GLY A 1 305 ? 5.828 -20.359 14.861 1.00 63.75 305 GLY A CA 1
ATOM 2337 C C . GLY A 1 305 ? 4.359 -20.662 15.173 1.00 63.75 305 GLY A C 1
ATOM 2338 O O . GLY A 1 305 ? 3.809 -21.602 14.599 1.00 63.75 305 GLY A O 1
ATOM 2339 N N . GLN A 1 306 ? 3.725 -19.899 16.069 1.00 69.88 306 GLN A N 1
ATOM 2340 C CA . GLN A 1 306 ? 2.281 -19.937 16.293 1.00 69.88 306 GLN A CA 1
ATOM 2341 C C . GLN A 1 306 ? 1.590 -18.724 15.660 1.00 69.88 306 GLN A C 1
ATOM 2343 O O . GLN A 1 306 ? 2.117 -17.614 15.669 1.00 69.88 306 GLN A O 1
ATOM 2348 N N . ASP A 1 307 ? 0.362 -18.925 15.178 1.00 74.19 307 ASP A N 1
ATOM 2349 C CA . ASP A 1 307 ? -0.529 -17.818 14.835 1.00 74.19 307 ASP A CA 1
ATOM 2350 C C . ASP A 1 307 ? -0.993 -17.132 16.122 1.00 74.19 307 ASP A C 1
ATOM 2352 O O . ASP A 1 307 ? -1.850 -17.640 16.855 1.00 74.19 307 ASP A O 1
ATOM 2356 N N . CYS A 1 308 ? -0.422 -15.966 16.413 1.00 83.25 308 CYS A N 1
ATOM 2357 C CA . CYS A 1 308 ? -0.736 -15.261 17.643 1.00 83.25 308 CYS A CA 1
ATOM 2358 C C . CYS A 1 308 ? -2.201 -14.791 17.680 1.00 83.25 308 CYS A C 1
ATOM 2360 O O . CYS A 1 308 ? -2.708 -14.231 16.695 1.00 83.25 308 CYS A O 1
ATOM 2362 N N . PRO A 1 309 ? -2.911 -14.986 18.809 1.00 84.81 309 PRO A N 1
ATOM 2363 C CA . PRO A 1 309 ? -4.321 -14.639 18.912 1.00 84.81 309 PRO A CA 1
ATOM 2364 C C . PRO A 1 309 ? -4.516 -13.118 18.873 1.00 84.81 309 PRO A C 1
ATOM 2366 O O . PRO A 1 309 ? -3.920 -12.385 19.666 1.00 84.81 309 PRO A O 1
ATOM 2369 N N . GLY A 1 310 ? -5.391 -12.663 17.976 1.00 90.75 310 GLY A N 1
ATOM 2370 C CA . GLY A 1 310 ? -5.860 -11.281 17.913 1.00 90.75 310 GLY A CA 1
ATOM 2371 C C . GLY A 1 310 ? -7.145 -11.087 18.718 1.00 90.75 310 GLY A C 1
ATOM 2372 O O . GLY A 1 310 ? -8.060 -11.906 18.627 1.00 90.75 310 GLY A O 1
ATOM 2373 N N . VAL A 1 311 ? -7.226 -10.014 19.503 1.00 94.81 311 VAL A N 1
ATOM 2374 C CA . VAL A 1 311 ? -8.478 -9.548 20.117 1.00 94.81 311 VAL A CA 1
ATOM 2375 C C . VAL A 1 311 ? -9.101 -8.516 19.174 1.00 94.81 311 VAL A C 1
ATOM 2377 O O . VAL A 1 311 ? -8.425 -7.545 18.827 1.00 94.81 311 VAL A O 1
ATOM 2380 N N . PRO A 1 312 ? -10.345 -8.719 18.710 1.00 96.69 312 PRO A N 1
ATOM 2381 C CA . PRO A 1 312 ? -10.987 -7.774 17.812 1.00 96.69 312 PRO A CA 1
ATOM 2382 C C . PRO A 1 312 ? -11.324 -6.477 18.535 1.00 96.69 312 PRO A C 1
ATOM 2384 O O . PRO A 1 312 ? -11.876 -6.494 19.630 1.00 96.69 312 PRO A O 1
ATOM 2387 N N . LEU A 1 313 ? -11.035 -5.361 17.882 1.00 97.06 313 LEU A N 1
ATOM 2388 C CA . LEU A 1 313 ? -11.437 -4.036 18.310 1.00 97.06 313 LEU A CA 1
ATOM 2389 C C . LEU A 1 313 ? -12.731 -3.638 17.597 1.00 97.06 313 LEU A C 1
ATOM 2391 O O . LEU A 1 313 ? -12.906 -3.873 16.401 1.00 97.06 313 LEU A O 1
ATOM 2395 N N . ARG A 1 314 ? -13.645 -3.011 18.333 1.00 95.94 314 ARG A N 1
ATOM 2396 C CA . ARG A 1 314 ? -14.942 -2.541 17.845 1.00 95.94 314 ARG A CA 1
ATOM 2397 C C . ARG A 1 314 ? -15.060 -1.041 17.999 1.00 95.94 314 ARG A C 1
ATOM 2399 O O . ARG A 1 314 ? -14.713 -0.479 19.036 1.00 95.94 314 ARG A O 1
ATOM 2406 N N . TRP A 1 315 ? -15.619 -0.395 16.986 1.00 97.31 315 TRP A N 1
ATOM 2407 C CA . TRP A 1 315 ? -15.915 1.027 17.046 1.00 97.31 315 TRP A CA 1
ATOM 2408 C C . TRP A 1 315 ? -17.050 1.322 18.031 1.00 97.31 315 TRP A C 1
ATOM 2410 O O . TRP A 1 315 ? -18.175 0.843 17.876 1.00 97.31 315 TRP A O 1
ATOM 2420 N N . ASN A 1 316 ? -16.767 2.151 19.037 1.00 97.12 316 ASN A N 1
ATOM 2421 C CA . ASN A 1 316 ? -17.771 2.732 19.916 1.00 97.12 316 ASN A CA 1
ATOM 2422 C C . ASN A 1 316 ? -18.062 4.174 19.485 1.00 97.12 316 ASN A C 1
ATOM 2424 O O . ASN A 1 316 ? -17.388 5.117 19.901 1.00 97.12 316 ASN A O 1
ATOM 2428 N N . ALA A 1 317 ? -19.132 4.351 18.709 1.00 94.12 317 ALA A N 1
ATOM 2429 C CA . ALA A 1 317 ? -19.546 5.657 18.198 1.00 94.12 317 ALA A CA 1
ATOM 2430 C C . ALA A 1 317 ? -19.873 6.688 19.297 1.00 94.12 317 ALA A C 1
ATOM 2432 O O . ALA A 1 317 ? -19.719 7.885 19.072 1.00 94.12 317 ALA A O 1
ATOM 2433 N N . SER A 1 318 ? -20.310 6.251 20.486 1.00 95.19 318 SER A N 1
ATOM 2434 C CA . SER A 1 318 ? -20.640 7.168 21.591 1.00 95.19 318 SER A CA 1
ATOM 2435 C C . SER A 1 318 ? -19.406 7.776 22.258 1.00 95.19 318 SER A C 1
ATOM 2437 O O . SER A 1 318 ? -19.476 8.869 22.814 1.00 95.19 318 SER A O 1
ATOM 2439 N N . GLU A 1 319 ? -18.275 7.078 22.173 1.00 95.38 319 GLU A N 1
ATOM 2440 C CA . GLU A 1 319 ? -16.999 7.483 22.763 1.00 95.38 319 GLU A CA 1
ATOM 2441 C C . GLU A 1 319 ? -15.976 7.910 21.699 1.00 95.38 319 GLU A C 1
ATOM 2443 O O . GLU A 1 319 ? -14.882 8.340 22.054 1.00 95.38 319 GLU A O 1
ATOM 2448 N N . ALA A 1 320 ? -16.333 7.786 20.414 1.00 95.31 320 ALA A N 1
ATOM 2449 C CA . ALA A 1 320 ? -15.473 8.030 19.260 1.00 95.31 320 ALA A CA 1
ATOM 2450 C C . ALA A 1 320 ? -14.102 7.330 19.370 1.00 95.31 320 ALA A C 1
ATOM 2452 O O . ALA A 1 320 ? -13.061 7.931 19.101 1.00 95.31 320 ALA A O 1
ATOM 2453 N N . ARG A 1 321 ? -14.104 6.058 19.793 1.00 97.62 321 ARG A N 1
ATOM 2454 C CA . ARG A 1 321 ? -12.892 5.250 20.000 1.00 97.62 321 ARG A CA 1
ATOM 2455 C C . ARG A 1 321 ? -13.121 3.777 19.682 1.00 97.62 321 ARG A C 1
ATOM 2457 O O . ARG A 1 321 ? -14.263 3.316 19.678 1.00 97.62 321 ARG A O 1
ATOM 2464 N N . LEU A 1 322 ? -12.037 3.034 19.480 1.00 97.31 322 LEU A N 1
ATOM 2465 C CA . LEU A 1 322 ? -12.092 1.574 19.420 1.00 97.31 322 LEU A CA 1
ATOM 2466 C C . LEU A 1 322 ? -11.982 0.977 20.832 1.00 97.31 322 LEU A C 1
ATOM 2468 O O . LEU A 1 322 ? -11.277 1.512 21.690 1.00 97.31 322 LEU A O 1
ATOM 2472 N N . VAL A 1 323 ? -12.683 -0.130 21.070 1.00 96.06 323 VAL A N 1
ATOM 2473 C CA . VAL A 1 323 ? -12.681 -0.887 22.333 1.00 96.06 323 VAL A CA 1
ATOM 2474 C C . VAL A 1 323 ? -12.578 -2.388 22.056 1.00 96.06 323 VAL A C 1
ATOM 2476 O O . VAL A 1 323 ? -13.052 -2.837 21.017 1.00 96.06 323 VAL A O 1
ATOM 2479 N N . GLU A 1 324 ? -11.966 -3.147 22.964 1.00 92.31 324 GLU A N 1
ATOM 2480 C CA . GLU A 1 324 ? -11.964 -4.625 22.937 1.00 92.31 324 GLU A CA 1
ATOM 2481 C C . GLU A 1 324 ? -13.363 -5.221 23.187 1.00 92.31 324 GLU A C 1
ATOM 2483 O O . GLU A 1 324 ? -14.138 -4.625 23.976 1.00 92.31 324 GLU A O 1
#